Protein AF-W2SUP9-F1 (afdb_monomer_lite)

Structure (mmCIF, N/CA/C/O backbone):
data_AF-W2SUP9-F1
#
_entry.id   AF-W2SUP9-F1
#
loop_
_atom_site.group_PDB
_atom_site.id
_atom_site.type_symbol
_atom_site.label_atom_id
_atom_site.label_alt_id
_atom_site.label_comp_id
_atom_site.label_asym_id
_atom_site.label_entity_id
_atom_site.label_seq_id
_atom_site.pdbx_PDB_ins_code
_atom_site.Cartn_x
_atom_site.Cartn_y
_atom_site.Cartn_z
_atom_site.occupancy
_atom_site.B_iso_or_equiv
_atom_site.auth_seq_id
_atom_site.auth_comp_id
_atom_site.auth_asym_id
_atom_site.auth_atom_id
_atom_site.pdbx_PDB_model_num
ATOM 1 N N . GLY A 1 1 ? 46.756 11.596 -77.853 1.00 58.22 1 GLY A N 1
ATOM 2 C CA . GLY A 1 1 ? 47.027 10.465 -76.942 1.00 58.22 1 GLY A CA 1
ATOM 3 C C . GLY A 1 1 ? 46.813 10.850 -75.490 1.00 58.22 1 GLY A C 1
ATOM 4 O O . GLY A 1 1 ? 45.878 10.361 -74.878 1.00 58.22 1 GLY A O 1
ATOM 5 N N . HIS A 1 2 ? 47.628 11.762 -74.956 1.00 59.06 2 HIS A N 1
ATOM 6 C CA . HIS A 1 2 ? 47.636 12.127 -73.529 1.00 59.06 2 HIS A CA 1
ATOM 7 C C . HIS A 1 2 ? 46.330 12.709 -72.958 1.00 59.06 2 HIS A C 1
ATOM 9 O O . HIS A 1 2 ? 45.937 12.350 -71.855 1.00 59.06 2 HIS A O 1
ATOM 15 N N . THR A 1 3 ? 45.616 13.559 -73.697 1.00 61.94 3 THR A N 1
ATOM 16 C CA . THR A 1 3 ? 44.386 14.203 -73.195 1.00 61.94 3 THR A CA 1
ATOM 17 C C . THR A 1 3 ? 43.199 13.245 -73.038 1.00 61.94 3 THR A C 1
ATOM 19 O O . THR A 1 3 ? 42.375 13.451 -72.153 1.00 61.94 3 THR A O 1
ATOM 22 N N . ARG A 1 4 ? 43.120 12.167 -73.837 1.00 63.81 4 ARG A N 1
ATOM 23 C CA . ARG A 1 4 ? 42.101 11.111 -73.656 1.00 63.81 4 ARG A CA 1
ATOM 24 C C . ARG A 1 4 ? 42.359 10.280 -72.397 1.00 63.81 4 ARG A C 1
ATOM 26 O O . ARG A 1 4 ? 41.442 10.099 -71.610 1.00 63.81 4 ARG A O 1
ATOM 33 N N . SER A 1 5 ? 43.613 9.886 -72.168 1.00 68.12 5 SER A N 1
ATOM 34 C CA . SER A 1 5 ? 44.017 9.116 -70.981 1.00 68.12 5 SER A CA 1
ATOM 35 C C . SER A 1 5 ? 43.789 9.881 -69.669 1.00 68.12 5 SER A C 1
ATOM 37 O O . SER A 1 5 ? 43.345 9.296 -68.685 1.00 68.12 5 SER A O 1
ATOM 39 N N . LEU A 1 6 ? 44.013 11.201 -69.651 1.00 71.06 6 LEU A N 1
ATOM 40 C CA . LEU A 1 6 ? 43.716 12.029 -68.476 1.00 71.06 6 LEU A CA 1
ATOM 41 C C . LEU A 1 6 ? 42.209 12.125 -68.190 1.00 71.06 6 LEU A C 1
ATOM 43 O O . LEU A 1 6 ? 41.807 12.018 -67.035 1.00 71.06 6 LEU A O 1
ATOM 47 N N . ASN A 1 7 ? 41.370 12.270 -69.220 1.00 73.62 7 ASN A N 1
ATOM 48 C CA . ASN A 1 7 ? 39.913 12.301 -69.047 1.00 73.62 7 ASN A CA 1
ATOM 49 C C . ASN A 1 7 ? 39.347 10.961 -68.555 1.00 73.62 7 ASN A C 1
ATOM 51 O O . ASN A 1 7 ? 38.447 10.954 -67.717 1.00 73.62 7 ASN A O 1
ATOM 55 N N . GLU A 1 8 ? 39.880 9.839 -69.038 1.00 76.69 8 GLU A N 1
ATOM 56 C CA . GLU A 1 8 ? 39.501 8.497 -68.578 1.00 76.69 8 GLU A CA 1
ATOM 57 C C . GLU A 1 8 ? 39.887 8.279 -67.107 1.00 76.69 8 GLU A C 1
ATOM 59 O O . GLU A 1 8 ? 39.068 7.801 -66.322 1.00 76.69 8 GLU A O 1
ATOM 64 N N . ASN A 1 9 ? 41.076 8.731 -66.692 1.00 81.38 9 ASN A N 1
ATOM 65 C CA . ASN A 1 9 ? 41.508 8.665 -65.293 1.00 81.38 9 ASN A CA 1
ATOM 66 C C . ASN A 1 9 ? 40.640 9.531 -64.370 1.00 81.38 9 ASN A C 1
ATOM 68 O O . ASN A 1 9 ? 40.228 9.075 -63.304 1.00 81.38 9 ASN A O 1
ATOM 72 N N . VAL A 1 10 ? 40.308 10.760 -64.780 1.00 83.38 10 VAL A N 1
ATOM 73 C CA . VAL A 1 10 ? 39.421 11.643 -64.003 1.00 83.38 10 VAL A CA 1
ATOM 74 C C . VAL A 1 10 ? 38.019 11.042 -63.881 1.00 83.38 10 VAL A C 1
ATOM 76 O O . VAL A 1 10 ? 37.422 11.086 -62.805 1.00 83.38 10 VAL A O 1
ATOM 79 N N . HIS A 1 11 ? 37.495 10.441 -64.953 1.00 84.69 11 HIS A N 1
ATOM 80 C CA . HIS A 1 11 ? 36.208 9.752 -64.906 1.00 84.69 11 HIS A CA 1
ATOM 81 C C . HIS A 1 11 ? 36.253 8.525 -63.983 1.00 84.69 11 HIS A C 1
ATOM 83 O O . HIS A 1 11 ? 35.314 8.309 -63.217 1.00 84.69 11 HIS A O 1
ATOM 89 N N . SER A 1 12 ? 37.334 7.742 -64.013 1.00 88.38 12 SER A N 1
ATOM 90 C CA . SER A 1 12 ? 37.510 6.582 -63.130 1.00 88.38 12 SER A CA 1
ATOM 91 C C . SER A 1 12 ? 37.528 6.990 -61.656 1.00 88.38 12 SER A C 1
ATOM 93 O O . SER A 1 12 ? 36.777 6.430 -60.862 1.00 88.38 12 SER A O 1
ATOM 95 N N . ILE A 1 13 ? 38.307 8.019 -61.302 1.00 89.00 13 ILE A N 1
ATOM 96 C CA . ILE A 1 13 ? 38.394 8.539 -59.927 1.00 89.00 13 ILE A CA 1
ATOM 97 C C . ILE A 1 13 ? 37.034 9.069 -59.456 1.00 89.00 13 ILE A C 1
ATOM 99 O O . ILE A 1 13 ? 36.624 8.835 -58.322 1.00 89.00 13 ILE A O 1
ATOM 103 N N . LYS A 1 14 ? 36.297 9.764 -60.330 1.00 90.12 14 LYS A N 1
ATOM 104 C CA . LYS A 1 14 ? 34.965 10.282 -59.999 1.00 90.12 14 LYS A CA 1
ATOM 105 C C . LYS A 1 14 ? 33.963 9.160 -59.710 1.00 90.12 14 LYS A C 1
ATOM 107 O O . LYS A 1 14 ? 33.170 9.287 -58.779 1.00 90.12 14 LYS A O 1
ATOM 112 N N . GLU A 1 15 ? 33.990 8.079 -60.486 1.00 91.75 15 GLU A N 1
ATOM 113 C CA . GLU A 1 15 ? 33.109 6.925 -60.269 1.00 91.75 15 GLU A CA 1
ATOM 114 C C . GLU A 1 15 ? 33.521 6.085 -59.055 1.00 91.75 15 GLU A C 1
ATOM 116 O O . GLU A 1 15 ? 32.662 5.544 -58.361 1.00 91.75 15 GLU A O 1
ATOM 121 N N . GLU A 1 16 ? 34.815 6.000 -58.752 1.00 91.19 16 GLU A N 1
ATOM 122 C CA . GLU A 1 16 ? 35.319 5.391 -57.519 1.00 91.19 16 GLU A CA 1
ATOM 123 C C . GLU A 1 16 ? 34.843 6.164 -56.286 1.00 91.19 16 GLU A C 1
ATOM 125 O O . GLU A 1 16 ? 34.114 5.601 -55.474 1.00 91.19 16 GLU A O 1
ATOM 130 N N . LEU A 1 17 ? 35.074 7.480 -56.236 1.00 91.62 17 LEU A N 1
ATOM 131 C CA . LEU A 1 17 ? 34.561 8.338 -55.162 1.00 91.62 17 LEU A CA 1
ATOM 132 C C . LEU A 1 17 ? 33.039 8.235 -55.023 1.00 91.62 17 LEU A C 1
ATOM 134 O O . LEU A 1 17 ? 32.512 8.157 -53.916 1.00 91.62 17 LEU A O 1
ATOM 138 N N . ARG A 1 18 ? 32.303 8.208 -56.141 1.00 92.38 18 ARG A N 1
ATOM 139 C CA . ARG A 1 18 ? 30.844 8.054 -56.120 1.00 92.38 18 ARG A CA 1
ATOM 140 C C . ARG A 1 18 ? 30.417 6.726 -55.488 1.00 92.38 18 ARG A C 1
ATOM 142 O O . ARG A 1 18 ? 29.426 6.706 -54.753 1.00 92.38 18 ARG A O 1
ATOM 149 N N . ARG A 1 19 ? 31.120 5.629 -55.782 1.00 92.81 19 ARG A N 1
ATOM 150 C CA . ARG A 1 19 ? 30.856 4.314 -55.177 1.00 92.81 19 ARG A CA 1
ATOM 151 C C . ARG A 1 19 ? 31.184 4.319 -53.690 1.00 92.81 19 ARG A C 1
ATOM 153 O O . ARG A 1 19 ? 30.331 3.897 -52.914 1.00 92.81 19 ARG A O 1
ATOM 160 N N . ASP A 1 20 ? 32.326 4.878 -53.309 1.00 93.12 20 ASP A N 1
ATOM 161 C CA . ASP A 1 20 ? 32.765 4.954 -51.914 1.00 93.12 20 ASP A CA 1
ATOM 162 C C . ASP A 1 20 ? 31.788 5.768 -51.064 1.00 93.12 20 ASP A C 1
ATOM 164 O O . ASP A 1 20 ? 31.352 5.311 -50.008 1.00 93.12 20 ASP A O 1
ATOM 168 N N . PHE A 1 21 ? 31.341 6.929 -51.555 1.00 93.81 21 PHE A N 1
ATOM 169 C CA . PHE A 1 21 ? 30.315 7.717 -50.870 1.00 93.81 21 PHE A CA 1
ATOM 170 C C . PHE A 1 21 ? 28.998 6.951 -50.744 1.00 93.81 21 PHE A C 1
ATOM 172 O O . PHE A 1 21 ? 28.400 6.928 -49.670 1.00 93.81 21 PHE A O 1
ATOM 179 N N . LYS A 1 22 ? 28.540 6.291 -51.816 1.00 93.56 22 LYS A N 1
ATOM 180 C CA . LYS A 1 22 ? 27.294 5.513 -51.784 1.00 93.56 22 LYS A CA 1
ATOM 181 C C . LYS A 1 22 ? 27.373 4.358 -50.782 1.00 93.56 22 LYS A C 1
ATOM 183 O O . LYS A 1 22 ? 26.398 4.101 -50.079 1.00 93.56 22 LYS A O 1
ATOM 188 N N . GLN A 1 23 ? 28.518 3.686 -50.705 1.00 94.12 23 GLN A N 1
ATOM 189 C CA . GLN A 1 23 ? 28.762 2.624 -49.736 1.00 94.12 23 GLN A CA 1
ATOM 190 C C . GLN A 1 23 ? 28.825 3.173 -48.305 1.00 94.12 23 GLN A C 1
ATOM 192 O O . GLN A 1 23 ? 28.184 2.610 -47.420 1.00 94.12 23 GLN A O 1
ATOM 197 N N . GLY A 1 24 ? 29.517 4.295 -48.089 1.00 93.69 24 GLY A N 1
ATOM 198 C CA . GLY A 1 24 ? 29.603 4.956 -46.786 1.00 93.69 24 GLY A CA 1
ATOM 199 C C . GLY A 1 24 ? 28.235 5.374 -46.242 1.00 93.69 24 GLY A C 1
ATOM 200 O O . GLY A 1 24 ? 27.924 5.083 -45.089 1.00 93.69 24 GLY A O 1
ATOM 201 N N . PHE A 1 25 ? 27.377 5.978 -47.073 1.00 94.25 25 PHE A N 1
ATOM 202 C CA . PHE A 1 25 ? 26.009 6.323 -46.666 1.00 94.25 25 PHE A CA 1
ATOM 203 C C . PHE A 1 25 ? 25.162 5.085 -46.353 1.00 94.25 25 PHE A C 1
ATOM 205 O O . PHE A 1 25 ? 24.499 5.059 -45.322 1.00 94.25 25 PHE A O 1
ATOM 212 N N . ALA A 1 26 ? 25.239 4.031 -47.173 1.00 93.94 26 ALA A N 1
ATOM 213 C CA . ALA A 1 26 ? 24.513 2.789 -46.906 1.00 93.94 26 ALA A CA 1
ATOM 214 C C . ALA A 1 26 ? 24.947 2.125 -45.585 1.00 93.94 26 ALA A C 1
ATOM 216 O O . ALA A 1 26 ? 24.122 1.556 -44.868 1.00 93.94 26 ALA A O 1
ATOM 217 N N . GLU A 1 27 ? 26.234 2.201 -45.235 1.00 94.38 27 GLU A N 1
ATOM 218 C CA . GLU A 1 27 ? 26.731 1.694 -43.956 1.00 94.38 27 GLU A CA 1
ATOM 219 C C . GLU A 1 27 ? 26.250 2.546 -42.772 1.00 94.38 27 GLU A C 1
ATOM 221 O O . GLU A 1 27 ? 25.856 1.992 -41.742 1.00 94.38 27 GLU A O 1
ATOM 226 N N . ILE A 1 28 ? 26.226 3.876 -42.920 1.00 93.06 28 ILE A N 1
ATOM 227 C CA . ILE A 1 28 ? 25.675 4.795 -41.912 1.00 93.06 28 ILE A CA 1
ATOM 228 C C . ILE A 1 28 ? 24.183 4.512 -41.690 1.00 93.06 28 ILE A C 1
ATOM 230 O O . ILE A 1 28 ? 23.774 4.324 -40.545 1.00 93.06 28 ILE A O 1
ATOM 234 N N . ASP A 1 29 ? 23.391 4.394 -42.756 1.00 93.44 29 ASP A N 1
ATOM 235 C CA . ASP A 1 29 ? 21.955 4.097 -42.671 1.00 93.44 29 ASP A CA 1
ATOM 236 C C . ASP A 1 29 ? 21.696 2.753 -41.980 1.00 93.44 29 ASP A C 1
ATOM 238 O O . ASP A 1 29 ? 20.814 2.641 -41.121 1.00 93.44 29 ASP A O 1
ATOM 242 N N . LYS A 1 30 ? 22.510 1.733 -42.281 1.00 95.38 30 LYS A N 1
ATOM 243 C CA . LYS A 1 30 ? 22.440 0.432 -41.604 1.00 95.38 30 LYS A CA 1
ATOM 244 C C . LYS A 1 30 ? 22.745 0.553 -40.109 1.00 95.38 30 LYS A C 1
ATOM 246 O O . LYS A 1 30 ? 22.049 -0.051 -39.295 1.00 95.38 30 LYS A O 1
ATOM 251 N N . ARG A 1 31 ? 23.760 1.338 -39.726 1.00 93.25 31 ARG A N 1
ATOM 252 C CA . ARG A 1 31 ? 24.091 1.577 -38.309 1.00 93.25 31 ARG A CA 1
ATOM 253 C C . ARG A 1 31 ? 22.958 2.298 -37.582 1.00 93.25 31 ARG A C 1
ATOM 255 O O . ARG A 1 31 ? 22.601 1.873 -36.487 1.00 93.25 31 ARG A O 1
ATOM 262 N N . ILE A 1 32 ? 22.372 3.330 -38.192 1.00 93.12 32 ILE A N 1
ATOM 263 C CA . ILE A 1 32 ? 21.235 4.071 -37.624 1.00 93.12 32 ILE A CA 1
ATOM 264 C C . ILE A 1 32 ? 20.027 3.145 -37.447 1.00 93.12 32 ILE A C 1
ATOM 266 O O . ILE A 1 32 ? 19.407 3.135 -36.385 1.00 93.12 32 ILE A O 1
ATOM 270 N N . THR A 1 33 ? 19.722 2.324 -38.454 1.00 92.94 33 THR A N 1
ATOM 271 C CA . THR A 1 33 ? 18.604 1.370 -38.399 1.00 92.94 33 THR A CA 1
ATOM 272 C C . THR A 1 33 ? 18.789 0.373 -37.256 1.00 92.94 33 THR A C 1
ATOM 274 O O . THR A 1 33 ? 17.914 0.259 -36.400 1.00 92.94 33 THR A O 1
ATOM 277 N N . ASN A 1 34 ? 19.969 -0.248 -37.150 1.00 94.56 34 ASN A N 1
ATOM 278 C CA . ASN A 1 34 ? 20.283 -1.171 -36.056 1.00 94.56 34 ASN A CA 1
ATOM 279 C C . ASN A 1 34 ? 20.201 -0.497 -34.673 1.00 94.56 34 ASN A C 1
ATOM 281 O O . ASN A 1 34 ? 19.749 -1.109 -33.707 1.00 94.56 34 ASN A O 1
ATOM 285 N N . GLN A 1 35 ? 20.644 0.760 -34.550 1.00 93.12 35 GLN A N 1
ATOM 286 C CA . GLN A 1 35 ? 20.537 1.509 -33.294 1.00 93.12 35 GLN A CA 1
ATOM 287 C C . GLN A 1 35 ? 19.080 1.786 -32.913 1.00 93.12 35 GLN A C 1
ATOM 289 O O . GLN A 1 35 ? 18.727 1.667 -31.736 1.00 93.12 35 GLN A O 1
ATOM 294 N N . ASN A 1 36 ? 18.233 2.122 -33.886 1.00 93.81 36 ASN A N 1
ATOM 295 C CA . ASN A 1 36 ? 16.808 2.339 -33.659 1.00 93.81 36 ASN A CA 1
ATOM 296 C C . ASN A 1 36 ? 16.103 1.048 -33.230 1.00 93.81 36 ASN A C 1
ATOM 298 O O . ASN A 1 36 ? 15.349 1.073 -32.259 1.00 93.81 36 ASN A O 1
ATOM 302 N N . GLU A 1 37 ? 16.393 -0.076 -33.886 1.00 94.75 37 GLU A N 1
ATOM 303 C CA . GLU A 1 37 ? 15.858 -1.392 -33.513 1.00 94.75 37 GLU A CA 1
ATOM 304 C C . GLU A 1 37 ? 16.283 -1.799 -32.098 1.00 94.75 37 GLU A C 1
ATOM 306 O O . GLU A 1 37 ? 15.444 -2.188 -31.288 1.00 94.75 37 GLU A O 1
ATOM 311 N N . ASN A 1 38 ? 17.564 -1.630 -31.753 1.00 95.25 38 ASN A N 1
ATOM 312 C CA . ASN A 1 38 ? 18.051 -1.912 -30.402 1.00 95.25 38 ASN A CA 1
ATOM 313 C C . ASN A 1 38 ? 17.373 -1.015 -29.352 1.00 95.25 38 ASN A C 1
ATOM 315 O O . ASN A 1 38 ? 16.911 -1.486 -28.316 1.00 95.25 38 ASN A O 1
ATOM 319 N N . THR A 1 39 ? 17.248 0.283 -29.643 1.00 93.75 39 THR A N 1
ATOM 320 C CA . THR A 1 39 ? 16.560 1.232 -28.754 1.00 93.75 39 THR A CA 1
ATOM 321 C C . THR A 1 39 ? 15.097 0.841 -28.551 1.00 93.75 39 THR A C 1
ATOM 323 O O . THR A 1 39 ? 14.580 0.941 -27.439 1.00 93.75 39 THR A O 1
ATOM 326 N N . GLN A 1 40 ? 14.426 0.382 -29.608 1.00 93.62 40 GLN A N 1
ATOM 327 C CA . GLN A 1 40 ? 13.048 -0.087 -29.535 1.00 93.62 40 GLN A CA 1
ATOM 328 C C . GLN A 1 40 ? 12.934 -1.370 -28.699 1.00 93.62 40 GLN A C 1
ATOM 330 O O . GLN A 1 40 ? 12.083 -1.437 -27.814 1.00 93.62 40 GLN A O 1
ATOM 335 N N . SER A 1 41 ? 13.839 -2.331 -28.896 1.00 95.75 41 SER A N 1
ATOM 336 C CA . SER A 1 41 ? 13.896 -3.565 -28.103 1.00 95.75 41 SER A CA 1
ATOM 337 C C . SER A 1 41 ? 14.079 -3.279 -26.609 1.00 95.75 41 SER A C 1
ATOM 339 O O . SER A 1 41 ? 13.341 -3.818 -25.785 1.00 95.75 41 SER A O 1
ATOM 341 N N . ILE A 1 42 ? 15.007 -2.384 -26.250 1.00 93.88 42 ILE A N 1
ATOM 342 C CA . ILE A 1 42 ? 15.252 -1.996 -24.850 1.00 93.88 42 ILE A CA 1
ATOM 343 C C . ILE A 1 42 ? 14.010 -1.330 -24.245 1.00 93.88 42 ILE A C 1
ATOM 345 O O . ILE A 1 42 ? 13.644 -1.620 -23.108 1.00 93.88 42 ILE A O 1
ATOM 349 N N . LYS A 1 43 ? 13.328 -0.453 -24.994 1.00 94.62 43 LYS A N 1
ATOM 350 C CA . LYS A 1 43 ? 12.079 0.175 -24.528 1.00 94.62 43 LYS A CA 1
ATOM 351 C C . LYS A 1 43 ? 10.992 -0.860 -24.254 1.00 94.62 43 LYS A C 1
ATOM 353 O O . LYS A 1 43 ? 10.293 -0.754 -23.250 1.00 94.62 43 LYS A O 1
ATOM 358 N N . GLU A 1 44 ? 10.841 -1.846 -25.132 1.00 95.88 44 GLU A N 1
ATOM 359 C CA . GLU A 1 44 ? 9.843 -2.905 -24.976 1.00 95.88 44 GLU A CA 1
ATOM 360 C C . GLU A 1 44 ? 10.142 -3.809 -23.780 1.00 95.88 44 GLU A C 1
ATOM 362 O O . GLU A 1 44 ? 9.226 -4.140 -23.026 1.00 95.88 44 GLU A O 1
ATOM 367 N N . GLU A 1 45 ? 11.409 -4.165 -23.568 1.00 96.50 45 GLU A N 1
ATOM 368 C CA . GLU A 1 45 ? 11.858 -4.914 -22.394 1.00 96.50 45 GLU A CA 1
ATOM 369 C C . GLU A 1 45 ? 11.578 -4.147 -21.101 1.00 96.50 45 GLU A C 1
ATOM 371 O O . GLU A 1 45 ? 10.860 -4.650 -20.240 1.00 96.50 45 GLU A O 1
ATOM 376 N N . LEU A 1 46 ? 11.987 -2.879 -21.031 1.00 94.69 46 LEU A N 1
ATOM 377 C CA . LEU A 1 46 ? 11.724 -2.012 -19.884 1.00 94.69 46 LEU A CA 1
ATOM 378 C C . LEU A 1 46 ? 10.216 -1.890 -19.595 1.00 94.69 46 LEU A C 1
ATOM 380 O O . LEU A 1 46 ? 9.778 -1.945 -18.446 1.00 94.69 46 LEU A O 1
ATOM 384 N N . CYS A 1 47 ? 9.389 -1.751 -20.637 1.00 94.88 47 CYS A N 1
ATOM 385 C CA . CYS A 1 47 ? 7.935 -1.722 -20.491 1.00 94.88 47 CYS A CA 1
ATOM 386 C C . CYS A 1 47 ? 7.363 -3.043 -19.959 1.00 94.88 47 CYS A C 1
ATOM 388 O O . CYS A 1 47 ? 6.388 -3.010 -19.202 1.00 94.88 47 CYS A O 1
ATOM 390 N N . ARG A 1 48 ? 7.919 -4.196 -20.352 1.00 96.25 48 ARG A N 1
ATOM 391 C CA . ARG A 1 48 ? 7.516 -5.500 -19.803 1.00 96.25 48 ARG A CA 1
ATOM 392 C C . ARG A 1 48 ? 7.897 -5.610 -18.332 1.00 96.25 48 ARG A C 1
ATOM 394 O O . ARG A 1 48 ? 7.029 -5.947 -17.528 1.00 96.25 48 ARG A O 1
ATOM 401 N N . ASP A 1 49 ? 9.122 -5.236 -17.985 1.00 94.25 49 ASP A N 1
ATOM 402 C CA . ASP A 1 49 ? 9.630 -5.300 -16.615 1.00 94.25 49 ASP A CA 1
ATOM 403 C C . ASP A 1 49 ? 8.813 -4.414 -15.676 1.00 94.25 49 ASP A C 1
ATOM 405 O O . ASP A 1 49 ? 8.363 -4.865 -14.622 1.00 94.25 49 ASP A O 1
ATOM 409 N N . PHE A 1 50 ? 8.515 -3.176 -16.087 1.00 94.56 50 PHE A N 1
ATOM 410 C CA . PHE A 1 50 ? 7.658 -2.291 -15.301 1.00 94.56 50 PHE A CA 1
ATOM 411 C C . PHE A 1 50 ? 6.252 -2.861 -15.119 1.00 94.56 50 PHE A C 1
ATOM 413 O O . PHE A 1 50 ? 5.726 -2.837 -14.007 1.00 94.56 50 PHE A O 1
ATOM 420 N N . LYS A 1 51 ? 5.636 -3.406 -16.176 1.00 95.50 51 LYS A N 1
ATOM 421 C CA . LYS A 1 51 ? 4.312 -4.040 -16.062 1.00 95.50 51 LYS A CA 1
ATOM 422 C C . LYS A 1 51 ? 4.336 -5.197 -15.067 1.00 95.50 51 LYS A C 1
ATOM 424 O O . LYS A 1 51 ? 3.442 -5.285 -14.228 1.00 95.50 51 LYS A O 1
ATOM 429 N N . GLN A 1 52 ? 5.352 -6.052 -15.133 1.00 95.06 52 GLN A N 1
ATOM 430 C CA . GLN A 1 52 ? 5.501 -7.171 -14.208 1.00 95.06 52 GLN A CA 1
ATOM 431 C C . GLN A 1 52 ? 5.703 -6.689 -12.768 1.00 95.06 52 GLN A C 1
ATOM 433 O O . GLN A 1 52 ? 5.039 -7.189 -11.860 1.00 95.06 52 GLN A O 1
ATOM 438 N N . TYR A 1 53 ? 6.544 -5.673 -12.568 1.00 96.12 53 TYR A N 1
ATOM 439 C CA . TYR A 1 53 ? 6.762 -5.062 -11.261 1.00 96.12 53 TYR A CA 1
ATOM 440 C C . TYR A 1 53 ? 5.463 -4.511 -10.661 1.00 96.12 53 TYR A C 1
ATOM 442 O O . TYR A 1 53 ? 5.163 -4.775 -9.498 1.00 96.12 53 TYR A O 1
ATOM 450 N N . PHE A 1 54 ? 4.645 -3.804 -11.449 1.00 94.81 54 PHE A N 1
ATOM 451 C CA . PHE A 1 54 ? 3.351 -3.297 -10.981 1.00 94.81 54 PHE A CA 1
ATOM 452 C C . PHE A 1 54 ? 2.374 -4.417 -10.618 1.00 94.81 54 PHE A C 1
ATOM 454 O O . PHE A 1 54 ? 1.668 -4.308 -9.616 1.00 94.81 54 PHE A O 1
ATOM 461 N N . VAL A 1 55 ? 2.341 -5.505 -11.392 1.00 96.38 55 VAL A N 1
ATOM 462 C CA . VAL A 1 55 ? 1.510 -6.676 -11.071 1.00 96.38 55 VAL A CA 1
ATOM 463 C C . VAL A 1 55 ? 1.945 -7.301 -9.746 1.00 96.38 55 VAL A C 1
ATOM 465 O O . VAL A 1 55 ? 1.102 -7.594 -8.897 1.00 96.38 55 VAL A O 1
ATOM 468 N N . GLU A 1 56 ? 3.249 -7.475 -9.535 1.00 96.44 56 GLU A N 1
ATOM 469 C CA . GLU A 1 56 ? 3.766 -8.043 -8.291 1.00 96.44 56 GLU A CA 1
ATOM 470 C C . GLU A 1 56 ? 3.528 -7.116 -7.091 1.00 96.44 56 GLU A C 1
ATOM 472 O O . GLU A 1 56 ? 3.120 -7.580 -6.023 1.00 96.44 56 GLU A O 1
ATOM 477 N N . LEU A 1 57 ? 3.720 -5.807 -7.267 1.00 94.44 57 LEU A N 1
ATOM 478 C CA . LEU A 1 57 ? 3.452 -4.809 -6.237 1.00 94.44 57 LEU A CA 1
ATOM 479 C C . LEU A 1 57 ? 1.972 -4.808 -5.840 1.00 94.44 57 LEU A C 1
ATOM 481 O O . LEU A 1 57 ? 1.665 -4.878 -4.651 1.00 94.44 57 LEU A O 1
ATOM 485 N N . ASN A 1 58 ? 1.062 -4.810 -6.816 1.00 95.62 58 ASN A N 1
ATOM 486 C CA . ASN A 1 58 ? -0.374 -4.887 -6.556 1.00 95.62 58 ASN A CA 1
ATOM 487 C C . ASN A 1 58 ? -0.733 -6.169 -5.806 1.00 95.62 58 ASN A C 1
ATOM 489 O O . ASN A 1 58 ? -1.455 -6.108 -4.817 1.00 95.62 58 ASN A O 1
ATOM 493 N N . LYS A 1 59 ? -0.162 -7.315 -6.196 1.00 97.38 59 LYS A N 1
ATOM 494 C CA . LYS A 1 59 ? -0.362 -8.579 -5.477 1.00 97.38 59 LYS A CA 1
ATOM 495 C C . LYS A 1 59 ? 0.092 -8.489 -4.016 1.00 97.38 59 LYS A C 1
ATOM 497 O O . LYS A 1 59 ? -0.612 -8.960 -3.127 1.00 97.38 59 LYS A O 1
ATOM 502 N N . ARG A 1 60 ? 1.250 -7.874 -3.748 1.00 96.94 60 ARG A N 1
ATOM 503 C CA . ARG A 1 60 ? 1.741 -7.668 -2.373 1.00 96.94 60 ARG A CA 1
ATOM 504 C C . ARG A 1 60 ? 0.803 -6.767 -1.571 1.00 96.94 60 ARG A C 1
ATOM 506 O O . ARG A 1 60 ? 0.491 -7.108 -0.435 1.00 96.94 60 ARG A O 1
ATOM 513 N N . ILE A 1 61 ? 0.334 -5.669 -2.164 1.00 96.50 61 ILE A N 1
ATOM 514 C CA . ILE A 1 61 ? -0.606 -4.737 -1.525 1.00 96.50 61 ILE A CA 1
ATOM 515 C C . ILE A 1 61 ? -1.933 -5.436 -1.210 1.00 96.50 61 ILE A C 1
ATOM 517 O O . ILE A 1 61 ? -2.421 -5.324 -0.087 1.00 96.50 61 ILE A O 1
ATOM 521 N N . THR A 1 62 ? -2.496 -6.196 -2.153 1.00 96.62 62 THR A N 1
ATOM 522 C CA . THR A 1 62 ? -3.738 -6.954 -1.941 1.00 96.62 62 THR A CA 1
ATOM 523 C C . THR A 1 62 ? -3.581 -7.957 -0.803 1.00 96.62 62 THR A C 1
ATOM 525 O O . THR A 1 62 ? -4.361 -7.918 0.144 1.00 96.62 62 THR A O 1
ATOM 528 N N . ASN A 1 63 ? -2.519 -8.767 -0.817 1.00 97.44 63 ASN A N 1
ATOM 529 C CA . ASN A 1 63 ? -2.255 -9.731 0.254 1.00 97.44 63 ASN A CA 1
ATOM 530 C C . ASN A 1 63 ? -2.089 -9.052 1.625 1.00 97.44 63 ASN A C 1
ATOM 532 O O . ASN A 1 63 ? -2.549 -9.567 2.643 1.00 97.44 63 ASN A O 1
ATOM 536 N N . GLN A 1 64 ? -1.420 -7.895 1.674 1.00 96.75 64 GLN A N 1
ATOM 537 C CA . GLN A 1 64 ? -1.290 -7.119 2.909 1.00 96.75 64 GLN A CA 1
ATOM 538 C C . GLN A 1 64 ? -2.642 -6.581 3.382 1.00 96.75 64 GLN A C 1
ATOM 540 O O . GLN A 1 64 ? -2.938 -6.657 4.571 1.00 96.75 64 GLN A O 1
ATOM 545 N N . SER A 1 65 ? -3.473 -6.075 2.470 1.00 96.12 65 SER A N 1
ATOM 546 C CA . SER A 1 65 ? -4.814 -5.588 2.794 1.00 96.12 65 SER A CA 1
ATOM 547 C C . SER A 1 65 ? -5.706 -6.701 3.346 1.00 96.12 65 SER A C 1
ATOM 549 O O . SER A 1 65 ? -6.367 -6.500 4.363 1.00 96.12 65 SER A O 1
ATOM 551 N N . GLU A 1 66 ? -5.675 -7.886 2.737 1.00 97.25 66 GLU A N 1
ATOM 552 C CA . GLU A 1 66 ? -6.402 -9.067 3.215 1.00 97.25 66 GLU A CA 1
ATOM 553 C C . GLU A 1 66 ? -5.942 -9.489 4.614 1.00 97.25 66 GLU A C 1
ATOM 555 O O . GLU A 1 66 ? -6.772 -9.723 5.492 1.00 97.25 66 GLU A O 1
ATOM 560 N N . ASN A 1 67 ? -4.629 -9.508 4.862 1.00 97.56 67 ASN A N 1
ATOM 561 C CA . ASN A 1 67 ? -4.082 -9.820 6.181 1.00 97.56 67 ASN A CA 1
ATOM 562 C C . ASN A 1 67 ? -4.533 -8.794 7.240 1.00 97.56 67 ASN A C 1
ATOM 564 O O . ASN A 1 67 ? -5.036 -9.173 8.296 1.00 97.56 67 ASN A O 1
ATOM 568 N N . ILE A 1 68 ? -4.440 -7.494 6.938 1.00 97.19 68 ILE A N 1
ATOM 569 C CA . ILE A 1 68 ? -4.903 -6.432 7.844 1.00 97.19 68 ILE A CA 1
ATOM 570 C C . ILE A 1 68 ? -6.399 -6.581 8.145 1.00 97.19 68 ILE A C 1
ATOM 572 O O . ILE A 1 68 ? -6.803 -6.468 9.303 1.00 97.19 68 ILE A O 1
ATOM 576 N N . ASN A 1 69 ? -7.221 -6.870 7.134 1.00 97.38 69 ASN A N 1
ATOM 577 C CA . ASN A 1 69 ? -8.654 -7.091 7.324 1.00 97.38 69 ASN A CA 1
ATOM 578 C C . ASN A 1 69 ? -8.926 -8.318 8.204 1.00 97.38 69 ASN A C 1
ATOM 580 O O . ASN A 1 69 ? -9.729 -8.225 9.130 1.00 97.38 69 ASN A O 1
ATOM 584 N N . SER A 1 70 ? -8.206 -9.421 7.986 1.00 98.00 70 SER A N 1
ATOM 585 C CA . SER A 1 70 ? -8.308 -10.616 8.828 1.00 98.00 70 SER A CA 1
ATOM 586 C C . SER A 1 70 ? -7.921 -10.332 10.283 1.00 98.00 70 SER A C 1
ATOM 588 O O . SER A 1 70 ? -8.636 -10.746 11.197 1.00 98.00 70 SER A O 1
ATOM 590 N N . MET A 1 71 ? -6.833 -9.591 10.521 1.00 97.06 71 MET A N 1
ATOM 591 C CA . MET A 1 71 ? -6.434 -9.189 11.874 1.00 97.06 71 MET A CA 1
ATOM 592 C C . MET A 1 71 ? -7.487 -8.292 12.528 1.00 97.06 71 MET A C 1
ATOM 594 O O . MET A 1 71 ? -7.822 -8.494 13.693 1.00 97.06 71 MET A O 1
ATOM 598 N N . ARG A 1 72 ? -8.044 -7.330 11.782 1.00 97.56 72 ARG A N 1
ATOM 599 C CA . ARG A 1 72 ? -9.114 -6.444 12.259 1.00 97.56 72 ARG A CA 1
ATOM 600 C C . ARG A 1 72 ? -10.355 -7.236 12.673 1.00 97.56 72 ARG A C 1
ATOM 602 O O . ARG A 1 72 ? -10.907 -6.989 13.740 1.00 97.56 72 ARG A O 1
ATOM 609 N N . GLU A 1 73 ? -10.789 -8.186 11.850 1.00 97.50 73 GLU A N 1
ATOM 610 C CA . GLU A 1 73 ? -11.927 -9.057 12.164 1.00 97.50 73 GLU A CA 1
ATOM 611 C C . GLU A 1 73 ? -11.661 -9.925 13.392 1.00 97.50 73 GLU A C 1
ATOM 613 O O . GLU A 1 73 ? -12.544 -10.085 14.235 1.00 97.50 73 GLU A O 1
ATOM 618 N N . ASN A 1 74 ? -10.442 -10.455 13.521 1.00 97.94 74 ASN A N 1
ATOM 619 C CA . ASN A 1 74 ? -10.065 -11.224 14.696 1.00 97.94 74 ASN A CA 1
ATOM 620 C C . ASN A 1 74 ? -10.113 -10.365 15.964 1.00 97.94 74 ASN A C 1
ATOM 622 O O . ASN A 1 74 ? -10.755 -10.745 16.934 1.00 97.94 74 ASN A O 1
ATOM 626 N N . LEU A 1 75 ? -9.530 -9.163 15.930 1.00 97.44 75 LEU A N 1
ATOM 627 C CA . LEU A 1 75 ? -9.588 -8.234 17.058 1.00 97.44 75 LEU A CA 1
ATOM 628 C C . LEU A 1 75 ? -11.031 -7.884 17.431 1.00 97.44 75 LEU A C 1
ATOM 630 O O . LEU A 1 75 ? -11.380 -7.958 18.603 1.00 97.44 75 LEU A O 1
ATOM 634 N N . HIS A 1 76 ? -11.895 -7.559 16.465 1.00 97.00 76 HIS A N 1
ATOM 635 C CA . HIS A 1 76 ? -13.305 -7.282 16.759 1.00 97.00 76 HIS A CA 1
ATOM 636 C C . HIS A 1 76 ? -14.017 -8.463 17.423 1.00 97.00 76 HIS A C 1
ATOM 638 O O . HIS A 1 76 ? -14.819 -8.253 18.335 1.00 97.00 76 HIS A O 1
ATOM 644 N N . ARG A 1 77 ? -13.715 -9.691 16.995 1.00 97.50 77 ARG A N 1
ATOM 645 C CA . ARG A 1 77 ? -14.261 -10.914 17.590 1.00 97.50 77 ARG A CA 1
ATOM 646 C C . ARG A 1 77 ? -13.799 -11.082 19.036 1.00 97.50 77 ARG A C 1
ATOM 648 O O . ARG A 1 77 ? -14.642 -11.225 19.917 1.00 97.50 77 ARG A O 1
ATOM 655 N N . GLU A 1 78 ? -12.492 -11.003 19.274 1.00 97.06 78 GLU A N 1
ATOM 656 C CA . GLU A 1 78 ? -11.885 -11.170 20.600 1.00 97.06 78 GLU A CA 1
ATOM 657 C C . GLU A 1 78 ? -12.350 -10.079 21.575 1.00 97.06 78 GLU A C 1
ATOM 659 O O . GLU A 1 78 ? -12.796 -10.374 22.682 1.00 97.06 78 GLU A O 1
ATOM 664 N N . PHE A 1 79 ? -12.353 -8.810 21.152 1.00 96.62 79 PHE A N 1
ATOM 665 C CA . PHE A 1 79 ? -12.887 -7.715 21.967 1.00 96.62 79 PHE A CA 1
ATOM 666 C C . PHE A 1 79 ? -14.388 -7.870 22.229 1.00 96.62 79 PHE A C 1
ATOM 668 O O . PHE A 1 79 ? -14.855 -7.581 23.331 1.00 96.62 79 PHE A O 1
ATOM 675 N N . GLY A 1 80 ? -15.152 -8.336 21.237 1.00 97.12 80 GLY A N 1
ATOM 676 C CA . GLY A 1 80 ? -16.573 -8.628 21.395 1.00 97.12 80 GLY A CA 1
ATOM 677 C C . GLY A 1 80 ? -16.828 -9.720 22.434 1.00 97.12 80 GLY A C 1
ATOM 678 O O . GLY A 1 80 ? -17.742 -9.585 23.247 1.00 97.12 80 GLY A O 1
ATOM 679 N N . GLN A 1 81 ? -16.003 -10.766 22.438 1.00 97.19 81 GLN A N 1
ATOM 680 C CA . GLN A 1 81 ? -16.074 -11.863 23.397 1.00 97.19 81 GLN A CA 1
ATOM 681 C C . GLN A 1 81 ? -15.671 -11.409 24.807 1.00 97.19 81 GLN A C 1
ATOM 683 O O . GLN A 1 81 ? -16.457 -11.559 25.740 1.00 97.19 81 GLN A O 1
ATOM 688 N N . CYS A 1 82 ? -14.531 -10.730 24.944 1.00 97.44 82 CYS A N 1
ATOM 689 C CA . CYS A 1 82 ? -14.074 -10.149 26.209 1.00 97.44 82 CYS A CA 1
ATOM 690 C C . CYS A 1 82 ? -15.123 -9.200 26.818 1.00 97.44 82 CYS A C 1
ATOM 692 O O . CYS A 1 82 ? -15.435 -9.269 28.006 1.00 97.44 82 CYS A O 1
ATOM 694 N N . ARG A 1 83 ? -15.770 -8.358 25.997 1.00 97.75 83 ARG A N 1
ATOM 695 C CA . ARG A 1 83 ? -16.857 -7.480 26.459 1.00 97.75 83 ARG A CA 1
ATOM 696 C C . ARG A 1 83 ? -18.056 -8.265 27.001 1.00 97.75 83 ARG A C 1
ATOM 698 O O . ARG A 1 83 ? -18.689 -7.800 27.948 1.00 97.75 83 ARG A O 1
ATOM 705 N N . LYS A 1 84 ? -18.406 -9.407 26.399 1.00 97.44 84 LYS A N 1
ATOM 706 C CA . LYS A 1 84 ? -19.491 -10.272 26.897 1.00 97.44 84 LYS A CA 1
ATOM 707 C C . LYS A 1 84 ? -19.120 -10.892 28.241 1.00 97.44 84 LYS A C 1
ATOM 709 O O . LYS A 1 84 ? -19.921 -10.804 29.163 1.00 97.44 84 LYS A O 1
ATOM 714 N N . GLU A 1 85 ? -17.905 -11.414 28.363 1.00 97.94 85 GLU A N 1
ATOM 715 C CA . GLU A 1 85 ? -17.397 -12.023 29.598 1.00 97.94 85 GLU A CA 1
ATOM 716 C C . GLU A 1 85 ? -17.358 -11.022 30.756 1.00 97.94 85 GLU A C 1
ATOM 718 O O . GLU A 1 85 ? -17.851 -11.315 31.840 1.00 97.94 85 GLU A O 1
ATOM 723 N N . ILE A 1 86 ? -16.867 -9.800 30.520 1.00 97.50 86 ILE A N 1
ATOM 724 C CA . ILE A 1 86 ? -16.872 -8.737 31.537 1.00 97.50 86 ILE A CA 1
ATOM 725 C C . ILE A 1 86 ? -18.306 -8.403 31.972 1.00 97.50 86 ILE A C 1
ATOM 727 O O . ILE A 1 86 ? -18.573 -8.250 33.162 1.00 97.50 86 ILE A O 1
ATOM 731 N N . LYS A 1 87 ? -19.254 -8.304 31.029 1.00 97.94 87 LYS A N 1
ATOM 732 C CA . LYS A 1 87 ? -20.667 -8.049 31.357 1.00 97.94 87 LYS A CA 1
ATOM 733 C C . LYS A 1 87 ? -21.285 -9.171 32.191 1.00 97.94 87 LYS A C 1
ATOM 735 O O . LYS A 1 87 ? -22.110 -8.888 33.056 1.00 97.94 87 LYS A O 1
ATOM 740 N N . GLU A 1 88 ? -20.934 -10.419 31.906 1.00 97.75 88 GLU A N 1
ATOM 741 C CA . GLU A 1 88 ? -21.404 -11.584 32.656 1.00 97.75 88 GLU A CA 1
ATOM 742 C C . GLU A 1 88 ? -20.821 -11.594 34.073 1.00 97.75 88 GLU A C 1
ATOM 744 O O . GLU A 1 88 ? -21.582 -11.636 35.032 1.00 97.75 88 GLU A O 1
ATOM 749 N N . GLN A 1 89 ? -19.512 -11.368 34.223 1.00 97.94 89 GLN A N 1
ATOM 750 C CA . GLN A 1 89 ? -18.872 -11.251 35.538 1.00 97.94 89 GLN A CA 1
ATOM 751 C C . GLN A 1 89 ? -19.476 -10.135 36.397 1.00 97.94 89 GLN A C 1
ATOM 753 O O . GLN A 1 89 ? -19.716 -10.338 37.585 1.00 97.94 89 GLN A O 1
ATOM 758 N N . ILE A 1 90 ? -19.749 -8.963 35.810 1.00 97.81 90 ILE A N 1
ATOM 759 C CA . ILE A 1 90 ? -20.397 -7.852 36.525 1.00 97.81 90 ILE A CA 1
ATOM 760 C C . ILE A 1 90 ? -21.796 -8.257 37.004 1.00 97.81 90 ILE A C 1
ATOM 762 O O . ILE A 1 90 ? -22.185 -7.914 38.122 1.00 97.81 90 ILE A O 1
ATOM 766 N N . ARG A 1 91 ? -22.558 -8.983 36.177 1.00 97.94 91 ARG A N 1
ATOM 767 C CA . ARG A 1 91 ? -23.894 -9.473 36.538 1.00 97.94 91 ARG A CA 1
ATOM 768 C C . ARG A 1 91 ? -23.820 -10.461 37.699 1.00 97.94 91 ARG A C 1
ATOM 770 O O . ARG A 1 91 ? -24.480 -10.236 38.708 1.00 97.94 91 ARG A O 1
ATOM 777 N N . ASP A 1 92 ? -22.956 -11.465 37.594 1.00 97.56 92 ASP A N 1
ATOM 778 C CA . ASP A 1 92 ? -22.781 -12.491 38.626 1.00 97.56 92 ASP A CA 1
ATOM 779 C C . ASP A 1 92 ? -22.337 -11.876 39.962 1.00 97.56 92 ASP A C 1
ATOM 781 O O . ASP A 1 92 ? -22.862 -12.210 41.028 1.00 97.56 92 ASP A O 1
ATOM 785 N N . GLN A 1 93 ? -21.404 -10.919 39.919 1.00 97.44 93 GLN A N 1
ATOM 786 C CA . GLN A 1 93 ? -20.972 -10.179 41.106 1.00 97.44 93 GLN A CA 1
ATOM 787 C C . GLN A 1 93 ? -22.103 -9.336 41.701 1.00 97.44 93 GLN A C 1
ATOM 789 O O . GLN A 1 93 ? -22.270 -9.320 42.921 1.00 97.44 93 GLN A O 1
ATOM 794 N N . SER A 1 94 ? -22.899 -8.666 40.864 1.00 97.31 94 SER A N 1
ATOM 795 C CA . SER A 1 94 ? -24.048 -7.871 41.317 1.00 97.31 94 SER A CA 1
ATOM 796 C C . SER A 1 94 ? -25.093 -8.745 42.012 1.00 97.31 94 SER A C 1
ATOM 798 O O . SER A 1 94 ? -25.566 -8.391 43.094 1.00 97.31 94 SER A O 1
ATOM 800 N N . ASP A 1 95 ? -25.405 -9.913 41.445 1.00 96.81 95 ASP A N 1
ATOM 801 C CA . ASP A 1 95 ? -26.339 -10.880 42.028 1.00 96.81 95 ASP A CA 1
ATOM 802 C C . ASP A 1 95 ? -25.811 -11.443 43.358 1.00 96.81 95 ASP A C 1
ATOM 804 O O . ASP A 1 95 ? -26.549 -11.522 44.346 1.00 96.81 95 ASP A O 1
ATOM 808 N N . SER A 1 96 ? -24.510 -11.745 43.439 1.00 97.75 96 SER A N 1
ATOM 809 C CA . SER A 1 96 ? -23.862 -12.187 44.681 1.00 97.75 96 SER A CA 1
ATOM 810 C C . SER A 1 96 ? -23.881 -11.114 45.777 1.00 97.75 96 SER A C 1
ATOM 812 O O . SER A 1 96 ? -24.124 -11.424 46.950 1.00 97.75 96 SER A O 1
ATOM 814 N N . ILE A 1 97 ? -23.623 -9.850 45.423 1.00 96.69 97 ILE A N 1
ATOM 815 C CA . ILE A 1 97 ? -23.677 -8.719 46.361 1.00 96.69 97 ILE A CA 1
ATOM 816 C C . ILE A 1 97 ? -25.110 -8.544 46.858 1.00 96.69 97 ILE A C 1
ATOM 818 O O . ILE A 1 97 ? -25.331 -8.443 48.065 1.00 96.69 97 ILE A O 1
ATOM 822 N N . LYS A 1 98 ? -26.092 -8.584 45.951 1.00 97.31 98 LYS A N 1
ATOM 823 C CA . LYS A 1 98 ? -27.513 -8.487 46.292 1.00 97.31 98 LYS A CA 1
ATOM 824 C C . LYS A 1 98 ? -27.932 -9.579 47.278 1.00 97.31 98 LYS A C 1
ATOM 826 O O . LYS A 1 98 ? -28.528 -9.267 48.306 1.00 97.31 98 LYS A O 1
ATOM 831 N N . GLY A 1 99 ? -27.556 -10.833 47.022 1.00 96.06 99 GLY A N 1
ATOM 832 C CA . GLY A 1 99 ? -27.818 -11.939 47.948 1.00 96.06 99 GLY A CA 1
ATOM 833 C C . GLY A 1 99 ? -27.168 -11.737 49.322 1.00 96.06 99 GLY A C 1
ATOM 834 O O . GLY A 1 99 ? -27.796 -11.986 50.350 1.00 96.06 99 GLY A O 1
ATOM 835 N N . SER A 1 100 ? -25.939 -11.215 49.362 1.00 95.75 100 SER A N 1
ATOM 836 C CA . SER A 1 100 ? -25.240 -10.908 50.622 1.00 95.75 100 SER A CA 1
ATOM 837 C C . SER A 1 100 ? -25.926 -9.791 51.418 1.00 95.75 100 SER A C 1
ATOM 839 O O . SER A 1 100 ? -26.030 -9.877 52.645 1.00 95.75 100 SER A O 1
ATOM 841 N N . ILE A 1 101 ? -26.433 -8.761 50.732 1.00 95.81 101 ILE A N 1
ATOM 842 C CA . ILE A 1 101 ? -27.217 -7.679 51.344 1.00 95.81 101 ILE A CA 1
ATOM 843 C C . ILE A 1 101 ? -28.516 -8.237 51.935 1.00 95.81 101 ILE A C 1
ATOM 845 O O . ILE A 1 101 ? -28.829 -7.933 53.084 1.00 95.81 101 ILE A O 1
ATOM 849 N N . GLU A 1 102 ? -29.237 -9.087 51.199 1.00 96.19 102 GLU A N 1
ATOM 850 C CA . GLU A 1 102 ? -30.486 -9.714 51.657 1.00 96.19 102 GLU A CA 1
ATOM 851 C C . GLU A 1 102 ? -30.261 -10.560 52.923 1.00 96.19 102 GLU A C 1
ATOM 853 O O . GLU A 1 102 ? -30.994 -10.442 53.905 1.00 96.19 102 GLU A O 1
ATOM 858 N N . LEU A 1 103 ? -29.194 -11.368 52.947 1.00 94.88 103 LEU A N 1
ATOM 859 C CA . LEU A 1 103 ? -28.816 -12.161 54.122 1.00 94.88 103 LEU A CA 1
ATOM 860 C C . LEU A 1 103 ? -28.475 -11.279 55.327 1.00 94.88 103 LEU A C 1
ATOM 862 O O . LEU A 1 103 ? -28.912 -11.557 56.446 1.00 94.88 103 LEU A O 1
ATOM 866 N N . THR A 1 104 ? -27.714 -10.205 55.104 1.00 94.12 104 THR A N 1
ATOM 867 C CA . THR A 1 104 ? -27.333 -9.264 56.166 1.00 94.12 104 THR A CA 1
ATOM 868 C C . THR A 1 104 ? -28.559 -8.539 56.717 1.00 94.12 104 THR A C 1
ATOM 870 O O . THR A 1 104 ? -28.712 -8.433 57.933 1.00 94.12 104 THR A O 1
ATOM 873 N N . LYS A 1 105 ? -29.472 -8.109 55.839 1.00 95.94 105 LYS A N 1
ATOM 874 C CA . LYS A 1 105 ? -30.754 -7.500 56.205 1.00 95.94 105 LYS A CA 1
ATOM 875 C C . LYS A 1 105 ? -31.588 -8.440 57.077 1.00 95.94 105 LYS A C 1
ATOM 877 O O . LYS A 1 105 ? -31.971 -8.051 58.174 1.00 95.94 105 LYS A O 1
ATOM 882 N N . ASN A 1 106 ? -31.792 -9.684 56.645 1.00 93.75 106 ASN A N 1
ATOM 883 C CA . ASN A 1 106 ? -32.570 -10.672 57.400 1.00 93.75 106 ASN A CA 1
ATOM 884 C C . ASN A 1 106 ? -31.939 -10.981 58.771 1.00 93.75 106 ASN A C 1
ATOM 886 O O . ASN A 1 106 ? -32.643 -11.142 59.771 1.00 93.75 106 ASN A O 1
ATOM 890 N N . SER A 1 107 ? -30.605 -11.034 58.838 1.00 94.44 107 SER A N 1
ATOM 891 C CA . SER A 1 107 ? -29.867 -11.205 60.096 1.00 94.44 107 SER A CA 1
ATOM 892 C C . SER A 1 107 ? -30.099 -10.031 61.054 1.00 94.44 107 SER A C 1
ATOM 894 O O . SER A 1 107 ? -30.432 -10.246 62.222 1.00 94.44 107 SER A O 1
ATOM 896 N N . LEU A 1 108 ? -30.000 -8.791 60.560 1.00 92.69 108 LEU A N 1
ATOM 897 C CA . LEU A 1 108 ? -30.258 -7.584 61.350 1.00 92.69 108 LEU A CA 1
ATOM 898 C C . LEU A 1 108 ? -31.717 -7.500 61.815 1.00 92.69 108 LEU A C 1
ATOM 900 O O . LEU A 1 108 ? -31.959 -7.226 62.987 1.00 92.69 108 LEU A O 1
ATOM 904 N N . GLU A 1 109 ? -32.688 -7.789 60.947 1.00 91.62 109 GLU A N 1
ATOM 905 C CA . GLU A 1 109 ? -34.111 -7.831 61.313 1.00 91.62 109 GLU A CA 1
ATOM 906 C C . GLU A 1 109 ? -34.383 -8.860 62.421 1.00 91.62 109 GLU A C 1
ATOM 908 O O . GLU A 1 109 ? -35.099 -8.569 63.380 1.00 91.62 109 GLU A O 1
ATOM 913 N N . THR A 1 110 ? -33.744 -10.032 62.347 1.00 88.81 110 THR A N 1
ATOM 914 C CA . THR A 1 110 ? -33.843 -11.067 63.387 1.00 88.81 110 THR A CA 1
ATOM 915 C C . THR A 1 110 ? -33.265 -10.584 64.719 1.00 88.81 110 THR A C 1
ATOM 917 O O . THR A 1 110 ? -33.891 -10.787 65.762 1.00 88.81 110 THR A O 1
ATOM 920 N N . GLN A 1 111 ? -32.102 -9.920 64.701 1.00 87.44 111 GLN A N 1
ATOM 921 C CA . GLN A 1 111 ? -31.483 -9.352 65.906 1.00 87.44 111 GLN A CA 1
ATOM 922 C C . GLN A 1 111 ? -32.349 -8.252 66.528 1.00 87.44 111 GLN A C 1
ATOM 924 O O . GLN A 1 111 ? -32.528 -8.225 67.743 1.00 87.44 111 GLN A O 1
ATOM 929 N N . VAL A 1 112 ? -32.943 -7.380 65.709 1.00 85.38 112 VAL A N 1
ATOM 930 C CA . VAL A 1 112 ? -33.860 -6.334 66.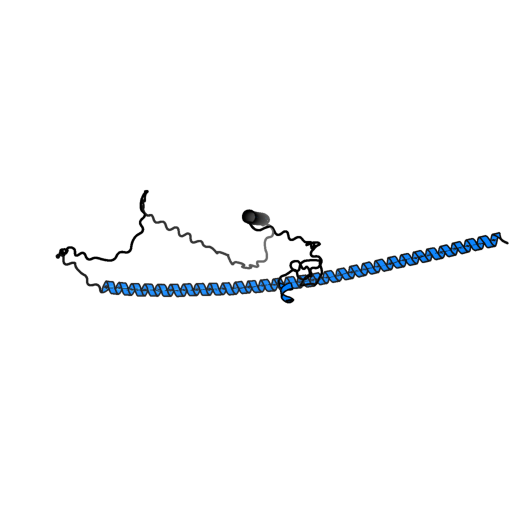183 1.00 85.38 112 VAL A CA 1
ATOM 931 C C . VAL A 1 112 ? -35.124 -6.939 66.797 1.00 85.38 112 VAL A C 1
ATOM 933 O O . VAL A 1 112 ? -35.563 -6.484 67.849 1.00 85.38 112 VAL A O 1
ATOM 936 N N . ALA A 1 113 ? -35.682 -7.997 66.204 1.00 77.31 113 ALA A N 1
ATOM 937 C CA . ALA A 1 113 ? -36.862 -8.679 66.736 1.00 77.31 113 ALA A CA 1
ATOM 938 C C . ALA A 1 113 ? -36.600 -9.447 68.048 1.00 77.31 113 ALA A C 1
ATOM 940 O O . ALA A 1 113 ? -37.529 -9.677 68.821 1.00 77.31 113 ALA A O 1
ATOM 941 N N . THR A 1 114 ? -35.350 -9.845 68.312 1.00 76.88 114 THR A N 1
ATOM 942 C CA . THR A 1 114 ? -34.942 -10.518 69.560 1.00 76.88 114 THR A CA 1
ATOM 943 C C . THR A 1 114 ? -34.457 -9.562 70.647 1.00 76.88 114 THR A C 1
ATOM 945 O O . THR A 1 114 ? -34.232 -10.006 71.776 1.00 76.88 114 THR A O 1
ATOM 948 N N . LEU A 1 115 ? -34.338 -8.259 70.364 1.00 69.44 115 LEU A N 1
ATOM 949 C CA . LEU A 1 115 ? -34.043 -7.275 71.400 1.00 69.44 115 LEU A CA 1
ATOM 950 C C . LEU A 1 115 ? -35.213 -7.209 72.395 1.00 69.44 115 LEU A C 1
ATOM 952 O O . LEU A 1 115 ? -36.352 -6.945 71.998 1.00 69.44 115 LEU A O 1
ATOM 956 N N . PRO A 1 116 ? -34.964 -7.414 73.702 1.00 60.09 116 PRO A N 1
ATOM 957 C CA . PRO A 1 116 ? -35.983 -7.198 74.713 1.00 60.09 116 PRO A CA 1
ATOM 958 C C . PRO A 1 116 ? -36.439 -5.741 74.643 1.00 60.09 116 PRO A C 1
ATOM 960 O O . PRO A 1 116 ? -35.608 -4.832 74.605 1.00 60.09 116 PRO A O 1
ATOM 963 N N . SER A 1 117 ? -37.753 -5.510 74.657 1.00 55.28 117 SER A N 1
ATOM 964 C CA . SER A 1 117 ? -38.325 -4.183 74.883 1.00 55.28 117 SER A CA 1
ATOM 965 C C . SER A 1 117 ? -37.881 -3.695 76.266 1.00 55.28 117 SER A C 1
ATOM 967 O O . SER A 1 117 ? -38.504 -3.986 77.287 1.00 55.28 117 SER A O 1
ATOM 969 N N . TYR A 1 118 ? -36.745 -3.003 76.316 1.00 52.78 118 TYR A N 1
ATOM 970 C CA . TYR A 1 118 ? -36.283 -2.326 77.515 1.00 52.78 118 TYR A CA 1
ATOM 971 C C . TYR A 1 118 ? -37.125 -1.065 77.683 1.00 52.78 118 TYR A C 1
ATOM 973 O O . TYR A 1 118 ? -36.802 0.004 77.172 1.00 52.78 118 TYR A O 1
ATOM 981 N N . ALA A 1 119 ? -38.228 -1.202 78.418 1.00 48.56 119 ALA A N 1
ATOM 982 C CA . ALA A 1 119 ? -38.830 -0.068 79.096 1.00 48.56 119 ALA A CA 1
ATOM 983 C C . ALA A 1 119 ? -37.773 0.504 80.064 1.00 48.56 119 ALA A C 1
ATOM 985 O O . ALA A 1 119 ? -37.282 -0.241 80.923 1.00 48.56 119 ALA A O 1
ATOM 986 N N . PRO A 1 120 ? -37.383 1.784 79.942 1.00 46.59 120 PRO A N 1
ATOM 987 C CA . PRO A 1 120 ? -36.410 2.365 80.847 1.00 46.59 120 PRO A CA 1
ATOM 988 C C . PRO A 1 120 ? -37.055 2.477 82.227 1.00 46.59 120 PRO A C 1
ATOM 990 O O . PRO A 1 120 ? -37.997 3.242 82.428 1.00 46.59 120 PRO A O 1
ATOM 993 N N . LYS A 1 121 ? -36.555 1.696 83.187 1.00 44.62 121 LYS A N 1
ATOM 994 C CA . LYS A 1 121 ? -36.762 2.004 84.599 1.00 44.62 121 LYS A CA 1
ATOM 995 C C . LYS A 1 121 ? -35.863 3.193 84.909 1.00 44.62 121 LYS A C 1
ATOM 997 O O . LYS A 1 121 ? -34.641 3.067 84.905 1.00 44.62 121 LYS A O 1
ATOM 1002 N N . THR A 1 122 ? -36.494 4.346 85.079 1.00 47.62 122 THR A N 1
ATOM 1003 C CA . THR A 1 122 ? -35.904 5.534 85.685 1.00 47.62 122 THR A CA 1
ATOM 1004 C C . THR A 1 122 ? -35.348 5.205 87.069 1.00 47.62 122 THR A C 1
ATOM 1006 O O . THR A 1 122 ? -35.840 4.303 87.747 1.00 47.62 122 THR A O 1
ATOM 1009 N N . ASP A 1 123 ? -34.349 5.996 87.455 1.00 48.38 123 ASP A N 1
ATOM 1010 C CA . ASP A 1 123 ? -33.782 6.141 88.799 1.00 48.38 123 ASP A CA 1
ATOM 1011 C C . ASP A 1 123 ? -32.598 5.226 89.133 1.00 48.38 123 ASP A C 1
ATOM 1013 O O . ASP A 1 123 ? -32.715 4.267 89.890 1.00 48.38 123 ASP A O 1
ATOM 1017 N N . GLN A 1 124 ? -31.412 5.599 88.638 1.00 42.66 124 GLN A N 1
ATOM 1018 C CA . GLN A 1 124 ? -30.224 5.708 89.495 1.00 42.66 124 GLN A CA 1
ATOM 1019 C C . GLN A 1 124 ? -29.095 6.479 88.796 1.00 42.66 124 GLN A C 1
ATOM 1021 O O . GLN A 1 124 ? -28.535 6.059 87.788 1.00 42.66 124 GLN A O 1
ATOM 1026 N N . GLU A 1 125 ? -28.791 7.637 89.368 1.00 45.91 125 GLU A N 1
ATOM 1027 C CA . GLU A 1 125 ? -27.679 8.526 89.047 1.00 45.91 125 GLU A CA 1
ATOM 1028 C C . GLU A 1 125 ? -26.344 7.878 89.478 1.00 45.91 125 GLU A C 1
ATOM 1030 O O . GLU A 1 125 ? -26.211 7.515 90.651 1.00 45.91 125 GLU A O 1
ATOM 1035 N N . PRO A 1 126 ? -25.331 7.715 88.602 1.00 47.72 126 PRO A N 1
ATOM 1036 C CA . PRO A 1 126 ? -24.012 7.275 89.035 1.00 47.72 126 PRO A CA 1
ATOM 1037 C C . PRO A 1 126 ? -23.138 8.483 89.378 1.00 47.72 126 PRO A C 1
ATOM 1039 O O . PRO A 1 126 ? -22.729 9.266 88.521 1.00 47.72 126 PRO A O 1
ATOM 1042 N N . THR A 1 127 ? -22.822 8.595 90.664 1.00 45.59 127 THR A N 1
ATOM 1043 C CA . THR A 1 127 ? -21.781 9.463 91.215 1.00 45.59 127 THR A CA 1
ATOM 1044 C C . THR A 1 127 ? -20.404 9.103 90.637 1.00 45.59 127 THR A C 1
ATOM 1046 O O . THR A 1 127 ? -19.942 7.969 90.752 1.00 45.59 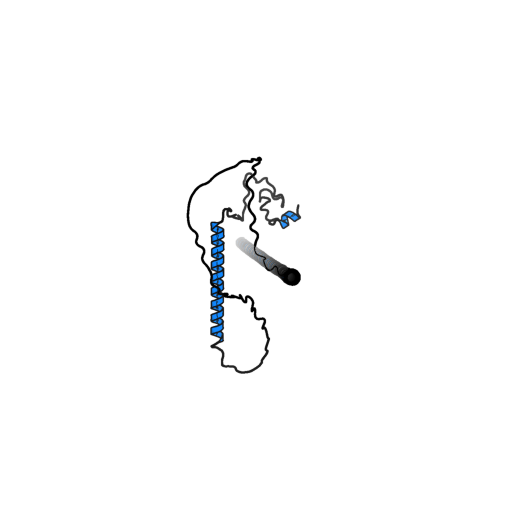127 THR A O 1
ATOM 1049 N N . MET A 1 128 ? -19.736 10.092 90.044 1.00 42.53 128 MET A N 1
ATOM 1050 C CA . MET A 1 128 ? -18.350 10.032 89.559 1.00 42.53 128 MET A CA 1
ATOM 1051 C C . MET A 1 128 ? -17.329 9.798 90.692 1.00 42.53 128 MET A C 1
ATOM 1053 O O . MET A 1 128 ? -17.393 10.506 91.701 1.00 42.53 128 MET A O 1
ATOM 1057 N N . PRO A 1 129 ? -16.303 8.944 90.509 1.00 47.75 129 PRO A N 1
ATOM 1058 C CA . PRO A 1 129 ? -15.081 8.990 91.309 1.00 47.75 129 PRO A CA 1
ATOM 1059 C C . PRO A 1 129 ? -13.989 9.845 90.645 1.00 47.75 129 PRO A C 1
ATOM 1061 O O . PRO A 1 129 ? -13.769 9.793 89.436 1.00 47.75 129 PRO A O 1
ATOM 1064 N N . LYS A 1 130 ? -13.298 10.622 91.486 1.00 46.19 130 LYS A N 1
ATOM 1065 C CA . LYS A 1 130 ? -12.141 11.477 91.184 1.00 46.19 130 LYS A CA 1
ATOM 1066 C C . LYS A 1 130 ? -10.863 10.685 90.862 1.00 46.19 130 LYS A C 1
ATOM 1068 O O . LYS A 1 130 ? -10.616 9.643 91.457 1.00 46.19 130 LYS A O 1
ATOM 1073 N N . GLU A 1 131 ? -10.071 11.289 89.973 1.00 42.94 131 GLU A N 1
ATOM 1074 C CA . GLU A 1 131 ? -8.610 11.254 89.768 1.00 42.94 131 GLU A CA 1
ATOM 1075 C C . GLU A 1 131 ? -7.759 10.204 90.504 1.00 42.94 131 GLU A C 1
ATOM 1077 O O . GLU A 1 131 ? -7.647 10.222 91.728 1.00 42.94 131 GLU A O 1
ATOM 1082 N N . VAL A 1 132 ? -6.968 9.452 89.727 1.00 44.00 132 VAL A N 1
ATOM 1083 C CA . VAL A 1 132 ? -5.601 9.065 90.114 1.00 44.00 132 VAL A CA 1
ATOM 1084 C C . VAL A 1 132 ? -4.682 9.236 88.903 1.00 44.00 132 VAL A C 1
ATOM 1086 O O . VAL A 1 132 ? -4.890 8.631 87.854 1.00 44.00 132 VAL A O 1
ATOM 1089 N N . ALA A 1 133 ? -3.676 10.090 89.067 1.00 41.56 133 ALA A N 1
ATOM 1090 C CA . ALA A 1 133 ? -2.560 10.283 88.155 1.00 41.56 133 ALA A CA 1
ATOM 1091 C C . ALA A 1 133 ? -1.503 9.172 88.320 1.00 41.56 133 ALA A C 1
ATOM 1093 O O . ALA A 1 133 ? -1.211 8.768 89.443 1.00 41.56 133 ALA A O 1
ATOM 1094 N N . SER A 1 134 ? -0.899 8.729 87.214 1.00 41.53 134 SER A N 1
ATOM 1095 C CA . SER A 1 134 ? 0.415 8.059 87.139 1.00 41.53 134 SER A CA 1
ATOM 1096 C C . SER A 1 134 ? 0.796 7.994 85.650 1.00 41.53 134 SER A C 1
ATOM 1098 O O . SER A 1 134 ? 0.081 7.397 84.856 1.00 41.53 134 SER A O 1
ATOM 1100 N N . GLU A 1 135 ? 1.609 8.937 85.169 1.00 36.59 135 GLU A N 1
ATOM 1101 C CA . GLU A 1 135 ? 3.066 8.829 84.959 1.00 36.59 135 GLU A CA 1
ATOM 1102 C C . GLU A 1 135 ? 3.504 7.941 83.773 1.00 36.59 135 GLU A C 1
ATOM 1104 O O . GLU A 1 135 ? 3.333 6.730 83.776 1.00 36.59 135 GLU A O 1
ATOM 1109 N N . GLY A 1 136 ? 4.184 8.581 82.807 1.00 35.12 136 GLY A N 1
ATOM 1110 C CA . GLY A 1 136 ? 5.165 7.977 81.892 1.00 35.12 136 GLY A CA 1
ATOM 1111 C C . GLY A 1 136 ? 4.587 7.286 80.648 1.00 35.12 136 GLY A C 1
ATOM 1112 O O . GLY A 1 136 ? 4.153 6.149 80.693 1.00 35.12 136 GLY A O 1
ATOM 1113 N N . THR A 1 137 ? 4.694 7.837 79.443 1.00 37.59 137 THR A N 1
ATOM 1114 C CA . THR A 1 137 ? 5.999 8.016 78.804 1.00 37.59 137 THR A CA 1
ATOM 1115 C C . THR A 1 137 ? 5.928 8.965 77.613 1.00 37.59 137 THR A C 1
ATOM 1117 O O . THR A 1 137 ? 5.072 8.903 76.738 1.00 37.59 137 THR A O 1
ATOM 1120 N N . THR A 1 138 ? 6.912 9.847 77.628 1.00 33.97 138 THR A N 1
ATOM 1121 C CA . THR A 1 138 ? 7.286 10.862 76.660 1.00 33.97 138 THR A CA 1
ATOM 1122 C C . THR A 1 138 ? 7.799 10.261 75.348 1.00 33.97 138 THR A C 1
ATOM 1124 O O . THR A 1 138 ? 8.710 9.439 75.358 1.00 33.97 138 THR A O 1
ATOM 1127 N N . THR A 1 139 ? 7.347 10.792 74.214 1.00 36.16 139 THR A N 1
ATOM 1128 C CA . THR A 1 139 ? 8.207 11.124 73.055 1.00 36.16 139 THR A CA 1
ATOM 1129 C C . THR A 1 139 ? 7.533 12.268 72.289 1.00 36.16 139 THR A C 1
ATOM 1131 O O . THR A 1 139 ? 6.559 12.069 71.579 1.00 36.16 139 THR A O 1
ATOM 1134 N N . LYS A 1 140 ? 7.816 13.515 72.701 1.00 44.47 140 LYS A N 1
ATOM 1135 C CA . LYS A 1 140 ? 8.544 14.545 71.923 1.00 44.47 140 LYS A CA 1
ATOM 1136 C C . LYS A 1 140 ? 8.064 14.630 70.466 1.00 44.47 140 LYS A C 1
ATOM 1138 O O . LYS A 1 140 ? 8.448 13.807 69.649 1.00 44.47 140 LYS A O 1
ATOM 1143 N N . ASN A 1 141 ? 7.116 15.530 70.203 1.00 38.25 141 ASN A N 1
ATOM 1144 C CA . ASN A 1 141 ? 7.336 16.930 69.785 1.00 38.25 141 ASN A CA 1
ATOM 1145 C C . ASN A 1 141 ? 7.908 17.008 68.368 1.00 38.25 141 ASN A C 1
ATOM 1147 O O . ASN A 1 141 ? 9.023 16.549 68.176 1.00 38.25 141 ASN A O 1
ATOM 1151 N N . TRP A 1 142 ? 7.212 17.678 67.449 1.00 33.53 142 TRP A N 1
ATOM 1152 C CA . TRP A 1 142 ? 7.613 19.023 67.027 1.00 33.53 142 TRP A CA 1
ATOM 1153 C C . TRP A 1 142 ? 6.371 19.837 66.660 1.00 33.53 142 TRP A C 1
ATOM 1155 O O . TRP A 1 142 ? 5.537 19.447 65.852 1.00 33.53 142 TRP A O 1
ATOM 1165 N N . THR A 1 143 ? 6.273 20.930 67.394 1.00 37.88 143 THR A N 1
ATOM 1166 C CA . THR A 1 143 ? 5.406 22.091 67.297 1.00 37.88 143 THR A CA 1
ATOM 1167 C C . THR A 1 143 ? 5.557 22.770 65.941 1.00 37.88 143 THR A C 1
ATOM 1169 O O . THR A 1 143 ? 6.686 22.914 65.488 1.00 37.88 143 THR A O 1
ATOM 1172 N N . GLU A 1 144 ? 4.460 23.277 65.384 1.00 36.78 144 GLU A N 1
ATOM 1173 C CA . GLU A 1 144 ? 4.376 24.647 64.865 1.00 36.78 144 GLU A CA 1
ATOM 1174 C C . GLU A 1 144 ? 2.903 24.990 64.588 1.00 36.78 144 GLU A C 1
ATOM 1176 O O . GLU A 1 144 ? 2.244 24.410 63.734 1.00 36.78 144 GLU A O 1
ATOM 1181 N N . ASP A 1 145 ? 2.407 25.924 65.386 1.00 36.22 145 ASP A N 1
ATOM 1182 C CA . ASP A 1 145 ? 1.244 26.791 65.171 1.00 36.22 145 ASP A CA 1
ATOM 1183 C C . ASP A 1 145 ? 1.834 28.225 65.291 1.00 36.22 145 ASP A C 1
ATOM 1185 O O . ASP A 1 145 ? 2.908 28.334 65.907 1.00 36.22 145 ASP A O 1
ATOM 1189 N N . PRO A 1 146 ? 1.213 29.343 64.840 1.00 49.53 146 PRO A N 1
ATOM 1190 C CA . PRO A 1 146 ? -0.226 29.511 64.584 1.00 49.53 146 PRO A CA 1
ATOM 1191 C C . PRO A 1 146 ? -0.623 30.492 63.437 1.00 49.53 146 PRO A C 1
ATOM 1193 O O . PRO A 1 146 ? 0.205 31.212 62.884 1.00 49.53 146 PRO A O 1
ATOM 1196 N N . ASN A 1 147 ? -1.945 30.635 63.241 1.00 35.06 147 ASN A N 1
ATOM 1197 C CA . ASN A 1 147 ? -2.682 31.800 62.689 1.00 35.06 147 ASN A CA 1
ATOM 1198 C C . ASN A 1 147 ? -2.646 32.062 61.158 1.00 35.06 147 ASN A C 1
ATOM 1200 O O . ASN A 1 147 ? -1.594 32.018 60.541 1.00 35.06 147 ASN A O 1
ATOM 1204 N N . SER A 1 148 ? -3.732 32.458 60.474 1.00 38.66 148 SER A N 1
ATOM 1205 C CA . SER A 1 148 ? -5.104 32.787 60.893 1.00 38.66 148 SER A CA 1
ATOM 1206 C C . SER A 1 148 ? -6.110 32.649 59.726 1.00 38.66 148 SER A C 1
ATOM 1208 O O . SER A 1 148 ? -5.753 32.752 58.557 1.00 38.66 148 SER A O 1
ATOM 1210 N N . GLU A 1 149 ? -7.371 32.414 60.109 1.00 34.59 149 GLU A N 1
ATOM 1211 C CA . GLU A 1 149 ? -8.616 32.977 59.551 1.00 34.59 149 GLU A CA 1
ATOM 1212 C C . GLU A 1 149 ? -8.886 32.939 58.027 1.00 34.59 149 GLU A C 1
ATOM 1214 O O . GLU A 1 149 ? -8.396 33.765 57.261 1.00 34.59 149 GLU A O 1
ATOM 1219 N N . ASN A 1 150 ? -9.895 32.166 57.604 1.00 34.97 150 ASN A N 1
ATOM 1220 C CA . ASN A 1 150 ? -11.276 32.677 57.500 1.00 34.97 150 ASN A CA 1
ATOM 1221 C C . ASN A 1 150 ? -12.246 31.658 56.858 1.00 34.97 150 ASN A C 1
ATOM 1223 O O . ASN A 1 150 ? -12.076 31.251 55.717 1.00 34.97 150 ASN A O 1
ATOM 1227 N N . GLN A 1 151 ? -13.318 31.390 57.611 1.00 34.28 151 GLN A N 1
ATOM 1228 C CA . GLN A 1 151 ? -14.727 31.305 57.188 1.00 34.28 151 GLN A CA 1
ATOM 1229 C C . GLN A 1 151 ? -15.214 30.151 56.292 1.00 34.28 151 GLN A C 1
ATOM 1231 O O . GLN A 1 151 ? -15.158 30.183 55.069 1.00 34.28 151 GLN A O 1
ATOM 1236 N N . ASP A 1 152 ? -15.878 29.216 56.972 1.00 38.31 152 ASP A N 1
ATOM 1237 C CA . ASP A 1 152 ? -17.092 28.505 56.543 1.00 38.31 152 ASP A CA 1
ATOM 1238 C C . ASP A 1 152 ? -18.257 29.498 56.255 1.00 38.31 152 ASP A C 1
ATOM 1240 O O . ASP A 1 152 ? -18.294 30.565 56.879 1.00 38.31 152 ASP A O 1
ATOM 1244 N N . PRO A 1 153 ? -19.255 29.171 55.394 1.00 46.78 153 PRO A N 1
ATOM 1245 C CA . PRO A 1 153 ? -20.339 28.324 55.892 1.00 46.78 153 PRO A CA 1
ATOM 1246 C C . PRO A 1 153 ? -21.007 27.356 54.900 1.00 46.78 153 PRO A C 1
ATOM 1248 O O . PRO A 1 153 ? -21.435 27.683 53.795 1.00 46.78 153 PRO A O 1
ATOM 1251 N N . VAL A 1 154 ? -21.259 26.174 55.451 1.00 45.06 154 VAL A N 1
ATOM 1252 C CA . VAL A 1 154 ? -22.347 25.237 55.156 1.00 45.06 154 VAL A CA 1
ATOM 1253 C C . VAL A 1 154 ? -23.727 25.921 55.082 1.00 45.06 154 VAL A C 1
ATOM 1255 O O . VAL A 1 154 ? -24.120 26.602 56.029 1.00 45.06 154 VAL A O 1
ATOM 1258 N N . ARG A 1 155 ? -24.524 25.621 54.039 1.00 32.78 155 ARG A N 1
ATOM 1259 C CA . ARG A 1 155 ? -25.996 25.387 54.094 1.00 32.78 155 ARG A CA 1
ATOM 1260 C C . ARG A 1 155 ? -26.516 24.907 52.727 1.00 32.78 155 ARG A C 1
ATOM 1262 O O . ARG A 1 155 ? -26.401 25.616 51.744 1.00 32.78 155 ARG A O 1
ATOM 1269 N N . GLN A 1 156 ? -26.868 23.625 52.606 1.00 34.62 156 GLN A N 1
ATOM 1270 C CA . GLN A 1 156 ? -28.221 23.039 52.732 1.00 34.62 156 GLN A CA 1
ATOM 1271 C C . GLN A 1 156 ? -29.045 23.027 51.428 1.00 34.62 156 GLN A C 1
ATOM 1273 O O . GLN A 1 156 ? -29.497 24.071 50.987 1.00 34.62 156 GLN A O 1
ATOM 1278 N N . ARG A 1 157 ? -29.271 21.788 50.945 1.00 40.94 157 ARG A N 1
ATOM 1279 C CA . ARG A 1 157 ? -30.433 21.194 50.238 1.00 40.94 157 ARG A CA 1
ATOM 1280 C C . ARG A 1 157 ? -31.122 21.999 49.128 1.00 40.94 157 ARG A C 1
ATOM 1282 O O . ARG A 1 157 ? -31.664 23.060 49.395 1.00 40.94 157 ARG A O 1
ATOM 1289 N N . ASN A 1 158 ? -31.269 21.370 47.959 1.00 33.06 158 ASN A N 1
ATOM 1290 C CA . ASN A 1 158 ? -32.568 20.904 47.456 1.00 33.06 158 ASN A CA 1
ATOM 1291 C C . ASN A 1 158 ? -32.369 19.839 46.370 1.00 33.06 158 ASN A C 1
ATOM 1293 O O . ASN A 1 158 ? -31.411 19.901 45.603 1.00 33.06 158 ASN A O 1
ATOM 1297 N N . ASP A 1 159 ? -33.267 18.862 46.395 1.00 41.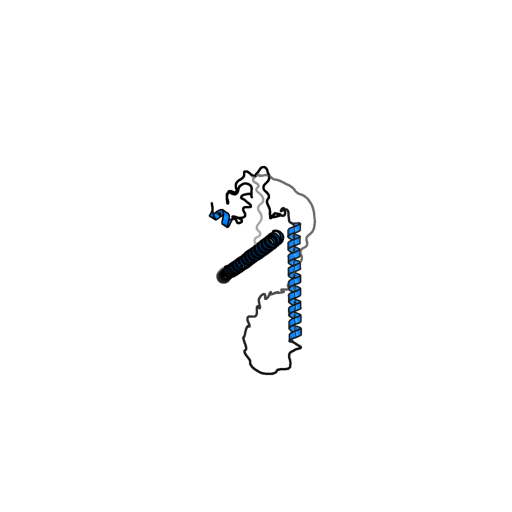72 159 ASP A N 1
ATOM 1298 C CA . ASP A 1 159 ? -33.480 17.837 45.386 1.00 41.72 159 ASP A CA 1
ATOM 1299 C C . ASP A 1 159 ? -33.812 18.476 44.032 1.00 41.72 159 ASP A C 1
ATOM 1301 O O . ASP A 1 159 ? -34.639 19.382 43.980 1.00 41.72 159 ASP A O 1
ATOM 1305 N N . GLU A 1 160 ? -33.192 17.981 42.964 1.00 38.66 160 GLU A N 1
ATOM 1306 C CA . GLU A 1 160 ? -33.818 17.783 41.655 1.00 38.66 160 GL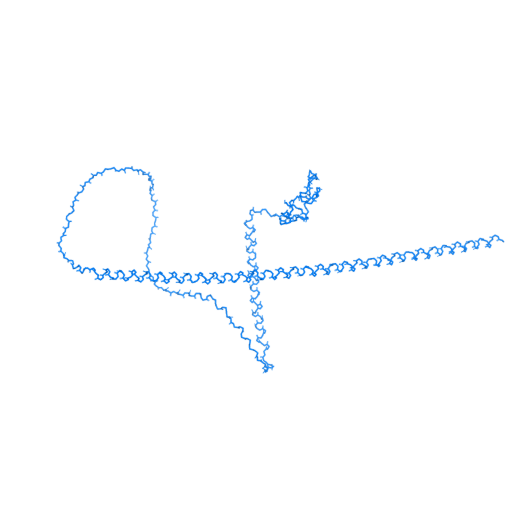U A CA 1
ATOM 1307 C C . GLU A 1 160 ? -32.899 16.848 40.858 1.00 38.66 160 GLU A C 1
ATOM 1309 O O . GLU A 1 160 ? -31.821 17.210 40.386 1.00 38.66 160 GLU A O 1
ATOM 1314 N N . GLU A 1 161 ? -33.304 15.580 40.832 1.00 42.69 161 GLU A N 1
ATOM 1315 C CA . GLU A 1 161 ? -32.810 14.560 39.919 1.00 42.69 161 GLU A CA 1
ATOM 1316 C C . GLU A 1 161 ? -33.123 15.014 38.489 1.00 42.69 161 GLU A C 1
ATOM 1318 O O . GLU A 1 161 ? -34.284 15.036 38.084 1.00 42.69 161 GLU A O 1
ATOM 1323 N N . GLU A 1 162 ? -32.101 15.354 37.707 1.00 39.25 162 GLU A N 1
ATOM 1324 C CA . GLU A 1 162 ? -32.207 15.311 36.251 1.00 39.25 162 GLU A CA 1
ATOM 1325 C C . GLU A 1 162 ? -31.343 14.147 35.766 1.00 39.25 162 GLU A C 1
ATOM 1327 O O . GLU A 1 162 ? -30.126 14.230 35.586 1.00 39.25 162 GLU A O 1
ATOM 1332 N N . GLU A 1 163 ? -32.016 13.006 35.660 1.00 43.91 163 GLU A N 1
ATOM 1333 C CA . GLU A 1 163 ? -31.562 11.788 35.012 1.00 43.91 163 GLU A CA 1
ATOM 1334 C C . GLU A 1 163 ? -31.327 12.089 33.521 1.00 43.91 163 GLU A C 1
ATOM 1336 O O . GLU A 1 163 ? -32.179 11.852 32.668 1.00 43.91 163 GLU A O 1
ATOM 1341 N N . VAL A 1 164 ? -30.159 12.640 33.178 1.00 40.91 164 VAL A N 1
ATOM 1342 C CA . VAL A 1 164 ? -29.694 12.660 31.786 1.00 40.91 164 VAL A CA 1
ATOM 1343 C C . VAL A 1 164 ? -29.138 11.274 31.484 1.00 40.91 164 VAL A C 1
ATOM 1345 O O . VAL A 1 164 ? -27.936 11.016 31.535 1.00 40.91 164 VAL A O 1
ATOM 1348 N N . GLY A 1 165 ? -30.059 10.348 31.218 1.00 41.53 165 GLY A N 1
ATOM 1349 C CA . GLY A 1 165 ? -29.761 9.117 30.509 1.00 41.53 165 GLY A CA 1
ATOM 1350 C C . GLY A 1 165 ? -29.250 9.479 29.121 1.00 41.53 165 GLY A C 1
ATOM 1351 O O . GLY A 1 165 ? -30.034 9.706 28.203 1.00 41.53 165 GLY A O 1
ATOM 1352 N N . GLU A 1 166 ? -27.929 9.571 28.971 1.00 44.78 166 GLU A N 1
ATOM 1353 C CA . GLU A 1 166 ? -27.301 9.617 27.658 1.00 44.78 166 GLU A CA 1
ATOM 1354 C C . GLU A 1 166 ? -27.543 8.275 26.960 1.00 44.78 166 GLU A C 1
ATOM 1356 O O . GLU A 1 166 ? -26.806 7.301 27.134 1.00 44.78 166 GLU A O 1
ATOM 1361 N N . ASP A 1 167 ? -28.611 8.245 26.165 1.00 48.22 167 ASP A N 1
ATOM 1362 C CA . ASP A 1 167 ? -28.921 7.233 25.161 1.00 48.22 167 ASP A CA 1
ATOM 1363 C C . ASP A 1 167 ? -27.900 7.336 24.013 1.00 48.22 167 ASP A C 1
ATOM 1365 O O . ASP A 1 167 ? -28.155 7.806 22.904 1.00 48.22 167 ASP A O 1
ATOM 1369 N N . LEU A 1 168 ? -26.657 6.971 24.323 1.00 56.00 168 LEU A N 1
ATOM 1370 C CA . LEU A 1 168 ? -25.611 6.738 23.346 1.00 56.00 168 LEU A CA 1
ATOM 1371 C C . LEU A 1 168 ? -25.758 5.298 22.866 1.00 56.00 168 LEU A C 1
ATOM 1373 O O . LEU A 1 168 ? -25.239 4.379 23.504 1.00 56.00 168 LEU A O 1
ATOM 1377 N N . LEU A 1 169 ? -26.445 5.151 21.728 1.00 53.06 169 LEU A N 1
ATOM 1378 C CA . LEU A 1 169 ? -26.208 4.208 20.621 1.00 53.06 169 LEU A CA 1
ATOM 1379 C C . LEU A 1 169 ? -27.528 3.716 19.996 1.00 53.06 169 LEU A C 1
ATOM 1381 O O . LEU A 1 169 ? -27.782 2.514 19.966 1.00 53.06 169 LEU A O 1
ATOM 1385 N N . ASP A 1 170 ? -28.306 4.615 19.389 1.00 52.44 170 ASP A N 1
ATOM 1386 C CA . ASP A 1 170 ? -29.235 4.221 18.321 1.00 52.44 170 ASP A CA 1
ATOM 1387 C C . ASP A 1 170 ? -28.511 4.302 16.964 1.00 52.44 170 ASP A C 1
ATOM 1389 O O . ASP A 1 170 ? -28.676 5.223 16.161 1.00 52.44 170 ASP A O 1
ATOM 1393 N N . LEU A 1 171 ? -27.587 3.362 16.742 1.00 49.84 171 LEU A N 1
ATOM 1394 C CA . LEU A 1 171 ? -27.100 3.065 15.397 1.00 49.84 171 LEU A CA 1
ATOM 1395 C C . LEU A 1 171 ? -28.137 2.148 14.756 1.00 49.84 171 LEU A C 1
ATOM 1397 O O . LEU A 1 171 ? -28.022 0.930 14.848 1.00 49.84 171 LEU A O 1
ATOM 1401 N N . GLY A 1 172 ? -29.156 2.760 14.151 1.00 41.75 172 GLY A N 1
ATOM 1402 C CA . GLY A 1 172 ? -30.220 2.067 13.437 1.00 41.75 172 GLY A CA 1
ATOM 1403 C C . GLY A 1 172 ? -29.676 1.078 12.404 1.00 41.75 172 GLY A C 1
ATOM 1404 O O . GLY A 1 172 ? -29.230 1.460 11.318 1.00 41.75 172 GLY A O 1
ATOM 1405 N N . ASP A 1 173 ? -29.754 -0.202 12.756 1.00 50.03 173 ASP A N 1
ATOM 1406 C CA . ASP A 1 173 ? -29.711 -1.342 11.852 1.00 50.03 173 ASP A CA 1
ATOM 1407 C C . ASP A 1 173 ? -31.057 -1.437 11.119 1.00 50.03 173 ASP A C 1
ATOM 1409 O O . ASP A 1 173 ? -31.940 -2.176 11.536 1.00 50.03 173 ASP A O 1
ATOM 1413 N N . GLU A 1 174 ? -31.224 -0.729 10.000 1.00 42.03 174 GLU A N 1
ATOM 1414 C CA . GLU A 1 174 ? -32.303 -1.018 9.043 1.00 42.03 174 GLU A CA 1
ATOM 1415 C C . GLU A 1 174 ? -31.809 -0.857 7.596 1.00 42.03 174 GLU A C 1
ATOM 1417 O O . GLU A 1 174 ? -32.085 0.121 6.903 1.00 42.03 174 GLU A O 1
ATOM 1422 N N . TYR A 1 175 ? -31.078 -1.860 7.103 1.00 44.09 175 TYR A N 1
ATOM 1423 C CA . TYR A 1 175 ? -31.041 -2.158 5.667 1.00 44.09 175 TYR A CA 1
ATOM 1424 C C . TYR A 1 175 ? -32.109 -3.218 5.362 1.00 44.09 175 TYR A C 1
ATOM 1426 O O . TYR A 1 175 ? -31.801 -4.371 5.058 1.00 44.09 175 TYR A O 1
ATOM 1434 N N . GLU A 1 176 ? -33.387 -2.834 5.424 1.00 41.25 176 GLU A N 1
ATOM 1435 C CA . GLU A 1 176 ? -34.427 -3.586 4.721 1.00 41.25 176 GLU A CA 1
ATOM 1436 C C . GLU A 1 176 ? -34.409 -3.201 3.239 1.00 41.25 176 GLU A C 1
ATOM 1438 O O . GLU A 1 176 ? -34.877 -2.149 2.800 1.00 41.25 176 GLU A O 1
ATOM 1443 N N . CYS A 1 177 ? -33.841 -4.106 2.451 1.00 45.78 177 CYS A N 1
ATOM 1444 C CA . CYS A 1 177 ? -33.928 -4.123 1.005 1.00 45.78 177 CYS A CA 1
ATOM 1445 C C . CYS A 1 177 ? -35.394 -4.363 0.593 1.00 45.78 177 CYS A C 1
ATOM 1447 O O . CYS A 1 177 ? -35.839 -5.507 0.504 1.00 45.78 177 CYS A O 1
ATOM 1449 N N . ARG A 1 178 ? -36.170 -3.300 0.344 1.00 41.47 178 ARG A N 1
ATOM 1450 C CA . ARG A 1 178 ? -37.439 -3.415 -0.389 1.00 41.47 178 ARG A CA 1
ATOM 1451 C C . ARG A 1 178 ? -37.210 -3.140 -1.866 1.00 41.47 178 ARG A C 1
ATOM 1453 O O . ARG A 1 178 ? -37.245 -2.002 -2.327 1.00 41.47 178 ARG A O 1
ATOM 1460 N N . GLU A 1 179 ? -37.037 -4.223 -2.614 1.00 46.66 179 GLU A N 1
ATOM 1461 C CA . GLU A 1 179 ? -37.395 -4.258 -4.027 1.00 46.66 179 GLU A CA 1
ATOM 1462 C C . GLU A 1 179 ? -38.892 -3.939 -4.169 1.00 46.66 179 GLU A C 1
ATOM 1464 O O . GLU A 1 179 ? -39.753 -4.754 -3.839 1.00 46.66 179 GLU A O 1
ATOM 1469 N N . GLN A 1 180 ? -39.216 -2.760 -4.695 1.00 39.66 180 GLN A N 1
ATOM 1470 C CA . GLN A 1 180 ? -40.485 -2.537 -5.382 1.00 39.66 180 GLN A CA 1
ATOM 1471 C C . GLN A 1 180 ? -40.208 -1.915 -6.746 1.00 39.66 180 GLN A C 1
ATOM 1473 O O . GLN A 1 180 ? -39.789 -0.766 -6.876 1.00 39.66 180 GLN A O 1
ATOM 1478 N N . LYS A 1 181 ? -40.430 -2.746 -7.765 1.00 45.50 181 LYS A N 1
ATOM 1479 C CA . LYS A 1 181 ? -40.592 -2.351 -9.158 1.00 45.50 181 LYS A CA 1
ATOM 1480 C C . LYS A 1 181 ? -41.839 -1.482 -9.332 1.00 45.50 181 LYS A C 1
ATOM 1482 O O . LYS A 1 181 ? -42.872 -1.750 -8.728 1.00 45.50 181 LYS A O 1
ATOM 1487 N N . ASP A 1 182 ? -41.690 -0.546 -10.264 1.00 46.12 182 ASP A N 1
ATOM 1488 C CA . ASP A 1 182 ? -42.709 0.085 -11.104 1.00 46.12 182 ASP A CA 1
ATOM 1489 C C . ASP A 1 182 ? -43.809 0.907 -10.418 1.00 46.12 182 ASP A C 1
ATOM 1491 O O . ASP A 1 182 ? -44.858 0.394 -10.043 1.00 46.12 182 ASP A O 1
ATOM 1495 N N . ALA A 1 183 ? -43.622 2.231 -10.393 1.00 46.69 183 ALA A N 1
ATOM 1496 C CA . ALA A 1 183 ? -44.476 3.183 -11.119 1.00 46.69 183 ALA A CA 1
ATOM 1497 C C . ALA A 1 183 ? -44.124 4.639 -10.759 1.00 46.69 183 ALA A C 1
ATOM 1499 O O . ALA A 1 183 ? -43.786 4.956 -9.624 1.00 46.69 183 ALA A O 1
ATOM 1500 N N . SER A 1 184 ? -44.341 5.536 -11.722 1.00 43.00 184 SER A N 1
ATOM 1501 C CA . SER A 1 184 ? -44.371 6.999 -11.570 1.00 43.00 184 SER A CA 1
ATOM 1502 C C . SER A 1 184 ? -43.036 7.731 -11.740 1.00 43.00 184 SER A C 1
ATOM 1504 O O . SER A 1 184 ? -42.463 8.353 -10.847 1.00 43.00 184 SER A O 1
ATOM 1506 N N . GLU A 1 185 ? -42.588 7.720 -12.991 1.00 51.28 185 GLU A N 1
ATOM 1507 C CA . GLU A 1 185 ? -41.827 8.811 -13.583 1.00 51.28 185 GLU A CA 1
ATOM 1508 C C . GLU A 1 185 ? -42.619 10.129 -13.411 1.00 51.28 185 GLU A C 1
ATOM 1510 O O . GLU A 1 185 ? -43.793 10.186 -13.781 1.00 51.28 185 GLU A O 1
ATOM 1515 N N . LYS A 1 186 ? -41.950 11.189 -12.919 1.00 51.81 186 LYS A N 1
ATOM 1516 C CA . LYS A 1 186 ? -42.361 12.619 -12.907 1.00 51.81 186 LYS A CA 1
ATOM 1517 C C . LYS A 1 186 ? -42.815 13.273 -11.586 1.00 51.81 186 LYS A C 1
ATOM 1519 O O . LYS A 1 186 ? -43.598 14.207 -11.656 1.00 51.81 186 LYS A O 1
ATOM 1524 N N . VAL A 1 187 ? -42.266 12.945 -10.409 1.00 51.12 187 VAL A N 1
ATOM 1525 C CA . VAL A 1 187 ? -42.282 13.889 -9.252 1.00 51.12 187 VAL A CA 1
ATOM 1526 C C . VAL A 1 187 ? -41.087 13.663 -8.297 1.00 51.12 187 VAL A C 1
ATOM 1528 O O . VAL A 1 187 ? -41.292 13.195 -7.187 1.00 51.12 187 VAL A O 1
ATOM 1531 N N . SER A 1 188 ? -39.821 13.931 -8.667 1.00 52.00 188 SER A N 1
ATOM 1532 C CA . SER A 1 188 ? -38.726 13.883 -7.654 1.00 52.00 188 SER A CA 1
ATOM 1533 C C . SER A 1 188 ? -37.385 14.533 -8.049 1.00 52.00 188 SER A C 1
ATOM 1535 O O . SER A 1 188 ? -36.308 14.009 -7.763 1.00 52.00 188 SER A O 1
ATOM 1537 N N . THR A 1 189 ? -37.386 15.678 -8.733 1.00 48.84 189 THR A N 1
ATOM 1538 C CA . THR A 1 189 ? -36.137 16.450 -8.930 1.00 48.84 189 THR A CA 1
ATOM 1539 C C . THR A 1 189 ? -35.895 17.482 -7.825 1.00 48.84 189 THR A C 1
ATOM 1541 O O . THR A 1 189 ? -34.750 17.835 -7.570 1.00 48.84 189 THR A O 1
ATOM 1544 N N . TYR A 1 190 ? -36.936 17.915 -7.105 1.00 50.69 190 TYR A N 1
ATOM 1545 C CA . TYR A 1 190 ? -36.822 18.960 -6.075 1.00 50.69 190 TYR A CA 1
ATOM 1546 C C . TYR A 1 190 ? -36.351 18.461 -4.693 1.00 50.69 190 TYR A C 1
ATOM 1548 O O . TYR A 1 190 ? -35.809 19.237 -3.911 1.00 50.69 190 TYR A O 1
ATOM 1556 N N . THR A 1 191 ? -36.522 17.176 -4.375 1.00 56.03 191 THR A N 1
ATOM 1557 C CA . THR A 1 191 ? -36.145 16.584 -3.075 1.00 56.03 191 THR A CA 1
ATOM 1558 C C . THR A 1 191 ? -34.708 16.055 -3.060 1.00 56.03 191 THR A C 1
ATOM 1560 O O . THR A 1 191 ? -34.008 16.211 -2.062 1.00 56.03 191 THR A O 1
ATOM 1563 N N . ASN A 1 192 ? -34.229 15.503 -4.178 1.00 55.91 192 ASN A N 1
ATOM 1564 C CA . ASN A 1 192 ? -32.879 14.938 -4.288 1.00 55.91 192 ASN A CA 1
ATOM 1565 C C . ASN A 1 192 ? -31.765 15.996 -4.225 1.00 55.91 192 ASN A C 1
ATOM 1567 O O . ASN A 1 192 ? -30.723 15.755 -3.615 1.00 55.91 192 ASN A O 1
ATOM 1571 N N . GLU A 1 193 ? -31.990 17.185 -4.790 1.00 59.25 193 GLU A N 1
ATOM 1572 C CA . GLU A 1 193 ? -31.001 18.271 -4.760 1.00 59.25 193 GLU A CA 1
ATOM 1573 C C . GLU A 1 193 ? -30.812 18.827 -3.335 1.00 59.25 193 GLU A C 1
ATOM 1575 O O . GLU A 1 193 ? -29.689 19.084 -2.907 1.00 59.25 193 GLU A O 1
ATOM 1580 N N . ASN A 1 194 ? -31.892 18.908 -2.551 1.00 62.06 194 ASN A N 1
ATOM 1581 C CA . ASN A 1 194 ? -31.855 19.367 -1.158 1.00 62.06 194 ASN A CA 1
ATOM 1582 C C . ASN A 1 194 ? -31.128 18.357 -0.241 1.00 62.06 194 ASN A C 1
ATOM 1584 O O . ASN A 1 194 ? -30.364 18.734 0.646 1.00 62.06 194 ASN A O 1
ATOM 1588 N N . ILE A 1 195 ? -31.291 17.054 -0.501 1.00 66.12 195 ILE A N 1
ATOM 1589 C CA . ILE A 1 195 ? -30.553 15.995 0.208 1.00 66.12 195 ILE A CA 1
ATOM 1590 C C . ILE A 1 195 ? -29.058 16.037 -0.145 1.00 66.12 195 ILE A C 1
ATOM 1592 O O . ILE A 1 195 ? -28.219 15.880 0.746 1.00 66.12 195 ILE A O 1
ATOM 1596 N N . ARG A 1 196 ? -28.705 16.287 -1.416 1.00 68.06 196 ARG A N 1
ATOM 1597 C CA . ARG A 1 196 ? -27.300 16.399 -1.843 1.00 68.06 196 ARG A CA 1
ATOM 1598 C C . ARG A 1 196 ? -26.608 17.600 -1.194 1.00 68.06 196 ARG A C 1
ATOM 1600 O O . ARG A 1 196 ? -25.534 17.437 -0.624 1.00 68.06 196 ARG A O 1
ATOM 1607 N N . GLN A 1 197 ? -27.270 18.756 -1.170 1.00 70.00 197 GLN A N 1
ATOM 1608 C CA . GLN A 1 197 ? -26.748 19.974 -0.539 1.00 70.00 197 GLN A CA 1
ATOM 1609 C C . GLN A 1 197 ? -26.533 19.815 0.974 1.00 70.00 197 GLN A C 1
ATOM 1611 O O . GLN A 1 197 ? -25.513 20.256 1.502 1.00 70.00 197 GLN A O 1
ATOM 1616 N N . LYS A 1 198 ? -27.442 19.127 1.680 1.00 72.56 198 LYS A N 1
ATOM 1617 C CA . LYS A 1 198 ? -27.265 18.832 3.113 1.00 72.56 198 LYS A CA 1
ATOM 1618 C C . LYS A 1 198 ? -26.080 17.902 3.387 1.00 72.56 198 LYS A C 1
ATOM 1620 O O . LYS A 1 198 ? -25.356 18.119 4.355 1.00 72.56 198 LYS A O 1
ATOM 1625 N N . ARG A 1 199 ? -25.856 16.892 2.537 1.00 74.50 199 ARG A N 1
ATOM 1626 C CA . ARG A 1 199 ? -24.692 15.993 2.654 1.00 74.50 199 ARG A CA 1
ATOM 1627 C C . ARG A 1 199 ? -23.378 16.721 2.380 1.00 74.50 199 ARG A C 1
ATOM 1629 O O . ARG A 1 199 ? -22.434 16.552 3.142 1.00 74.50 199 ARG A O 1
ATOM 1636 N N . GLU A 1 200 ? -23.338 17.557 1.345 1.00 77.38 200 GLU A N 1
ATOM 1637 C CA . GLU A 1 200 ? -22.158 18.364 1.011 1.00 77.38 200 GLU A CA 1
ATOM 1638 C C . GLU A 1 200 ? -21.803 19.348 2.139 1.00 77.38 200 GLU A C 1
ATOM 1640 O O . GLU A 1 200 ? -20.629 19.493 2.479 1.00 77.38 200 GLU A O 1
ATOM 1645 N N . HIS A 1 201 ? -22.802 19.968 2.779 1.00 79.38 201 HIS A N 1
ATOM 1646 C CA . HIS A 1 201 ? -22.584 20.851 3.928 1.00 79.38 201 HIS A CA 1
ATOM 1647 C C . HIS A 1 201 ? -22.004 20.104 5.138 1.00 79.38 201 HIS A C 1
ATOM 1649 O O . HIS A 1 201 ? -20.999 20.534 5.700 1.00 79.38 201 HIS A O 1
ATOM 1655 N N . ALA A 1 202 ? -22.592 18.962 5.509 1.00 78.56 202 ALA A N 1
ATOM 1656 C CA . ALA A 1 202 ? -22.110 18.153 6.630 1.00 78.56 202 ALA A CA 1
ATOM 1657 C C . ALA A 1 202 ? -20.690 17.608 6.386 1.00 78.56 202 ALA A C 1
ATOM 1659 O O . ALA A 1 202 ? -19.865 17.545 7.297 1.00 78.56 202 ALA A O 1
ATOM 1660 N N . GLU A 1 203 ? -20.370 17.234 5.145 1.00 82.25 203 GLU A N 1
ATOM 1661 C CA . GLU A 1 203 ? -19.031 16.763 4.799 1.00 82.25 203 GLU A CA 1
ATOM 1662 C C . GLU A 1 203 ? -17.993 17.890 4.841 1.00 82.25 203 GLU A C 1
ATOM 1664 O O . GLU A 1 203 ? -16.862 17.666 5.281 1.00 82.25 203 GLU A O 1
ATOM 1669 N N . LYS A 1 204 ? -18.375 19.100 4.419 1.00 86.88 204 LYS A N 1
ATOM 1670 C CA . LYS A 1 204 ? -17.527 20.291 4.505 1.00 86.88 204 LYS A CA 1
ATOM 1671 C C . LYS A 1 204 ? -17.214 20.646 5.958 1.00 86.88 204 LYS A C 1
ATOM 1673 O O . LYS A 1 204 ? -16.045 20.806 6.292 1.00 86.88 204 LYS A O 1
ATOM 1678 N N . GLU A 1 205 ? -18.225 20.666 6.820 1.00 84.94 205 GLU A N 1
ATOM 1679 C CA . GLU A 1 205 ? -18.063 20.922 8.255 1.00 84.94 205 GLU A CA 1
ATOM 1680 C C . GLU A 1 205 ? -17.147 19.877 8.913 1.00 84.94 205 GLU A C 1
ATOM 1682 O O . GLU A 1 205 ? -16.232 20.213 9.665 1.00 84.94 205 GLU A O 1
ATOM 1687 N N . ARG A 1 206 ? -17.296 18.598 8.543 1.00 86.81 206 ARG A N 1
ATOM 1688 C CA . ARG A 1 206 ? -16.405 17.530 9.016 1.00 86.81 206 ARG A CA 1
ATOM 1689 C C . ARG A 1 206 ? -14.954 17.734 8.570 1.00 86.81 206 ARG A C 1
ATOM 1691 O O . ARG A 1 206 ? -14.038 17.434 9.333 1.00 86.81 206 ARG A O 1
ATOM 1698 N N . ARG A 1 207 ? -14.722 18.200 7.337 1.00 87.12 207 ARG A N 1
ATOM 1699 C CA . ARG A 1 207 ? -13.364 18.501 6.846 1.00 87.12 207 ARG A CA 1
ATOM 1700 C C . ARG A 1 207 ? -12.755 19.677 7.600 1.00 87.12 207 ARG A C 1
ATOM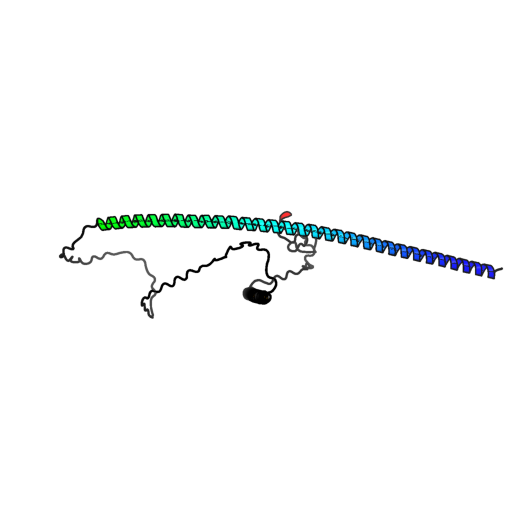 1702 O O . ARG A 1 207 ? -11.622 19.556 8.045 1.00 87.12 207 ARG A O 1
ATOM 1709 N N . GLU A 1 208 ? -13.520 20.744 7.812 1.00 89.94 208 GLU A N 1
ATOM 1710 C CA . GLU A 1 208 ? -13.073 21.919 8.570 1.00 89.94 208 GLU A CA 1
ATOM 1711 C C . GLU A 1 208 ? -12.690 21.543 10.012 1.00 89.94 208 GLU A C 1
ATOM 1713 O O . GLU A 1 208 ? -11.618 21.922 10.478 1.00 89.94 208 GLU A O 1
ATOM 1718 N N . GLN A 1 209 ? -13.478 20.696 10.686 1.00 88.62 209 GLN A N 1
ATOM 1719 C CA . GLN A 1 209 ? -13.136 20.194 12.025 1.00 88.62 209 GLN A CA 1
ATOM 1720 C C . GLN A 1 209 ? -11.860 19.335 12.043 1.00 88.62 209 GLN A C 1
ATOM 1722 O O . GLN A 1 209 ? -11.088 19.378 13.005 1.00 88.62 209 GLN A O 1
ATOM 1727 N N . LEU A 1 210 ? -11.630 18.522 11.006 1.00 87.56 210 LEU A N 1
ATOM 1728 C CA . LEU A 1 210 ? -10.413 17.712 10.891 1.00 87.56 210 LEU A CA 1
ATOM 1729 C C . LEU A 1 210 ? -9.179 18.577 10.628 1.00 87.56 210 LEU A C 1
ATOM 1731 O O . LEU A 1 210 ? -8.133 18.318 11.224 1.00 87.56 210 LEU A O 1
ATOM 1735 N N . ASP A 1 211 ? -9.309 19.601 9.788 1.00 90.00 211 ASP A N 1
ATOM 1736 C CA . ASP A 1 211 ? -8.241 20.564 9.529 1.00 90.00 211 ASP A CA 1
ATOM 1737 C C . ASP A 1 211 ? -7.911 21.364 10.798 1.00 90.00 211 ASP A C 1
ATOM 1739 O O . ASP A 1 211 ? -6.750 21.421 11.193 1.00 90.00 211 ASP A O 1
ATOM 1743 N N . GLU A 1 212 ? -8.915 21.847 11.535 1.00 92.06 212 GLU A N 1
ATOM 1744 C CA . GLU A 1 212 ? -8.703 22.554 12.806 1.00 92.06 212 GLU A CA 1
ATOM 1745 C C . GLU A 1 212 ? -8.053 21.649 13.874 1.00 92.06 212 GLU A C 1
ATOM 1747 O O . GLU A 1 212 ? -7.233 22.090 14.681 1.00 92.06 212 GLU A O 1
ATOM 1752 N N . ARG A 1 213 ? -8.389 20.349 13.908 1.00 89.50 213 ARG A N 1
ATOM 1753 C CA . ARG A 1 213 ? -7.717 19.380 14.796 1.00 89.50 213 ARG A CA 1
ATOM 1754 C C . ARG A 1 213 ? -6.281 19.108 14.362 1.00 89.50 213 ARG A C 1
ATOM 1756 O O . ARG A 1 213 ? -5.421 18.990 15.234 1.00 89.50 213 ARG A O 1
ATOM 1763 N N . ARG A 1 214 ? -6.011 19.009 13.058 1.00 89.81 214 ARG A N 1
ATOM 1764 C CA . ARG A 1 214 ? -4.649 18.849 12.533 1.00 89.81 214 ARG A CA 1
ATOM 1765 C C . ARG A 1 214 ? -3.792 20.045 12.922 1.00 89.81 214 ARG A C 1
ATOM 1767 O O . ARG A 1 214 ? -2.715 19.841 13.472 1.00 89.81 214 ARG A O 1
ATOM 1774 N N . ASP A 1 215 ? -4.294 21.252 12.703 1.00 91.06 215 ASP A N 1
ATOM 1775 C CA . ASP A 1 215 ? -3.556 22.482 12.971 1.00 91.06 215 ASP A CA 1
ATOM 1776 C C . ASP A 1 215 ? -3.287 22.636 14.480 1.00 91.06 215 ASP A C 1
ATOM 1778 O O . ASP A 1 215 ? -2.162 22.937 14.877 1.00 91.06 215 ASP A O 1
ATOM 1782 N N . ARG A 1 216 ? -4.255 22.281 15.345 1.00 89.38 216 ARG A N 1
ATOM 1783 C CA . ARG A 1 216 ? -4.046 22.205 16.806 1.00 89.38 216 ARG A CA 1
ATOM 1784 C C . ARG A 1 216 ? -2.968 21.198 17.213 1.00 89.38 216 ARG A C 1
ATOM 1786 O O . ARG A 1 216 ? -2.175 21.476 18.110 1.00 89.38 216 ARG A O 1
ATOM 1793 N N . ILE A 1 217 ? -2.931 20.022 16.584 1.00 83.69 217 ILE A N 1
ATOM 1794 C CA . ILE A 1 217 ? -1.902 19.005 16.857 1.00 83.69 217 ILE A CA 1
ATOM 1795 C C . ILE A 1 217 ? -0.535 19.489 16.371 1.00 83.69 217 ILE A C 1
ATOM 1797 O O . ILE A 1 217 ? 0.460 19.309 17.069 1.00 83.69 217 ILE A O 1
ATOM 1801 N N . GLU A 1 218 ? -0.468 20.111 15.198 1.00 85.62 218 GLU A N 1
ATOM 1802 C CA . GLU A 1 218 ? 0.770 20.656 14.649 1.00 85.62 218 GLU A CA 1
ATOM 1803 C C . GLU A 1 218 ? 1.324 21.784 15.527 1.00 85.62 218 GLU A C 1
ATOM 1805 O O . GLU A 1 218 ? 2.514 21.789 15.845 1.00 85.62 218 GLU A O 1
ATOM 1810 N N . GLU A 1 219 ? 0.464 22.687 15.998 1.00 85.81 219 GLU A N 1
ATOM 1811 C CA . GLU A 1 219 ? 0.835 23.756 16.922 1.00 85.81 219 GLU A CA 1
ATOM 1812 C C . GLU A 1 219 ? 1.291 23.205 18.278 1.00 85.81 219 GLU A C 1
ATOM 1814 O O . GLU A 1 219 ? 2.337 23.611 18.789 1.00 85.81 219 GLU A O 1
ATOM 1819 N N . PHE A 1 220 ? 0.588 22.204 18.818 1.00 83.06 220 PHE A N 1
ATOM 1820 C CA . PHE A 1 220 ? 0.999 21.506 20.036 1.00 83.06 220 PHE A CA 1
ATOM 1821 C C . PHE A 1 220 ? 2.369 20.834 19.875 1.00 83.06 220 PHE A C 1
ATOM 1823 O O . PHE A 1 220 ? 3.224 20.950 20.753 1.00 83.06 220 PHE A O 1
ATOM 1830 N N . LEU A 1 221 ? 2.617 20.165 18.746 1.00 77.81 221 LEU A N 1
ATOM 1831 C CA . LEU A 1 221 ? 3.910 19.544 18.450 1.00 77.81 221 LEU A CA 1
ATOM 1832 C C . LEU A 1 221 ? 5.015 20.583 18.249 1.00 77.81 221 LEU A C 1
ATOM 1834 O O . LEU A 1 221 ? 6.162 20.320 18.594 1.00 77.81 221 LEU A O 1
ATOM 1838 N N . LYS A 1 222 ? 4.696 21.754 17.699 1.00 78.38 222 LYS A N 1
ATOM 1839 C CA . LYS A 1 222 ? 5.651 22.848 17.514 1.00 78.38 222 LYS A CA 1
ATOM 1840 C C . LYS A 1 222 ? 6.018 23.513 18.841 1.00 78.38 222 LYS A C 1
ATOM 1842 O O . LYS A 1 222 ? 7.187 23.820 19.049 1.00 78.38 222 LYS A O 1
ATOM 1847 N N . TYR A 1 223 ? 5.043 23.705 19.729 1.00 75.25 223 TYR A N 1
ATOM 1848 C CA . TYR A 1 223 ? 5.235 24.335 21.036 1.00 75.25 223 TYR A CA 1
ATOM 1849 C C . TYR A 1 223 ? 5.943 23.414 22.043 1.00 75.25 223 TYR A C 1
ATOM 1851 O O . TYR A 1 223 ? 6.750 23.883 22.836 1.00 75.25 223 TYR A O 1
ATOM 1859 N N . ASN A 1 224 ? 5.700 22.100 21.979 1.00 72.50 224 ASN A N 1
ATOM 1860 C CA . ASN A 1 224 ? 6.280 21.114 22.903 1.00 72.50 224 ASN A CA 1
ATOM 1861 C C . ASN A 1 224 ? 7.540 20.414 22.361 1.00 72.50 224 ASN A C 1
ATOM 1863 O O . ASN A 1 224 ? 7.941 19.360 22.862 1.00 72.50 224 ASN A O 1
ATOM 1867 N N . ARG A 1 225 ? 8.175 20.952 21.314 1.00 60.09 225 ARG A N 1
ATOM 1868 C CA . ARG A 1 225 ? 9.393 20.361 20.747 1.00 60.09 225 ARG A CA 1
ATOM 1869 C C . ARG A 1 225 ? 10.645 20.850 21.480 1.00 60.09 225 ARG A C 1
ATOM 1871 O O . ARG A 1 225 ? 11.337 21.743 21.012 1.00 60.09 225 ARG A O 1
ATOM 1878 N N . ASP A 1 226 ? 11.013 20.124 22.532 1.00 59.12 226 ASP A N 1
ATOM 1879 C CA . ASP A 1 226 ? 12.414 20.015 22.987 1.00 59.12 226 ASP A CA 1
ATOM 1880 C C . ASP A 1 226 ? 13.209 18.976 22.169 1.00 59.12 226 ASP A C 1
ATOM 1882 O O . ASP A 1 226 ? 14.337 18.608 22.500 1.00 59.12 226 ASP A O 1
ATOM 1886 N N . VAL A 1 227 ? 12.630 18.466 21.077 1.00 55.09 227 VAL A N 1
ATOM 1887 C CA . VAL A 1 227 ? 13.261 17.454 20.229 1.00 55.09 227 VAL A CA 1
ATOM 1888 C C . VAL A 1 227 ? 13.786 18.119 18.956 1.00 55.09 227 VAL A C 1
ATOM 1890 O O . VAL A 1 227 ? 12.983 18.645 18.178 1.00 55.09 227 VAL A O 1
ATOM 1893 N N . PRO A 1 228 ? 15.109 18.075 18.700 1.00 54.50 228 PRO A N 1
ATOM 1894 C CA . PRO A 1 228 ? 15.691 18.595 17.474 1.00 54.50 228 PRO A CA 1
ATOM 1895 C C . PRO A 1 228 ? 15.027 17.961 16.257 1.00 54.50 228 PRO A C 1
ATOM 1897 O O . PRO A 1 228 ? 14.920 16.737 16.143 1.00 54.50 228 PRO A O 1
ATOM 1900 N N . GLU A 1 229 ? 14.597 18.805 15.329 1.00 53.09 229 GLU A N 1
ATOM 1901 C CA . GLU A 1 229 ? 14.004 18.371 14.077 1.00 53.09 229 GLU A CA 1
ATOM 1902 C C . GLU A 1 229 ? 15.059 17.594 13.273 1.00 53.09 229 GLU A C 1
ATOM 1904 O O . GLU A 1 229 ? 16.030 18.155 12.758 1.00 53.09 229 GLU A O 1
ATOM 1909 N N . LYS A 1 230 ? 14.920 16.261 13.216 1.00 52.03 230 LYS A N 1
ATOM 1910 C CA . LYS A 1 230 ? 15.822 15.397 12.447 1.00 52.03 230 LYS A CA 1
ATOM 1911 C C . LYS A 1 230 ? 15.621 15.692 10.961 1.00 52.03 230 LYS A C 1
ATOM 1913 O O . LYS A 1 230 ? 14.767 15.101 10.305 1.00 52.03 230 LYS A O 1
ATOM 1918 N N . MET A 1 231 ? 16.444 16.578 10.405 1.00 49.38 231 MET A N 1
ATOM 1919 C CA . MET A 1 231 ? 16.623 16.664 8.959 1.00 49.38 231 MET A CA 1
ATOM 1920 C C . MET A 1 231 ? 17.257 15.357 8.482 1.00 49.38 231 MET A C 1
ATOM 1922 O O . MET A 1 231 ? 18.471 15.168 8.574 1.00 49.38 231 MET A O 1
ATOM 1926 N N . ILE A 1 232 ? 16.434 14.448 7.964 1.00 50.16 232 ILE A N 1
ATOM 1927 C CA . ILE A 1 232 ? 16.905 13.276 7.227 1.00 50.16 232 ILE A CA 1
ATOM 1928 C C . ILE A 1 232 ? 17.502 13.802 5.919 1.00 50.16 232 ILE A C 1
ATOM 1930 O O . ILE A 1 232 ? 16.811 13.985 4.914 1.00 50.16 232 ILE A O 1
ATOM 1934 N N . ARG A 1 233 ? 18.798 14.119 5.938 1.00 51.31 233 ARG A N 1
ATOM 1935 C CA . ARG A 1 233 ? 19.532 14.472 4.725 1.00 51.31 233 ARG A CA 1
ATOM 1936 C C . ARG A 1 233 ? 19.573 13.229 3.844 1.00 51.31 233 ARG A C 1
ATOM 1938 O O . ARG A 1 233 ? 20.095 12.197 4.246 1.00 51.31 233 ARG A O 1
ATOM 1945 N N . ARG A 1 234 ? 19.037 13.336 2.625 1.00 56.09 234 ARG A N 1
ATOM 1946 C CA . ARG A 1 234 ? 19.073 12.253 1.622 1.00 56.09 234 ARG A CA 1
ATOM 1947 C C . ARG A 1 234 ? 20.497 11.883 1.182 1.00 56.09 234 ARG A C 1
ATOM 1949 O O . ARG A 1 234 ? 20.683 10.849 0.558 1.00 56.09 234 ARG A O 1
ATOM 1956 N N . LEU A 1 235 ? 21.484 12.721 1.502 1.00 58.53 235 LEU A N 1
ATOM 1957 C CA . LEU A 1 235 ? 22.897 12.528 1.192 1.00 58.53 235 LEU A CA 1
ATOM 1958 C C . LEU A 1 235 ? 23.719 12.789 2.460 1.00 58.53 235 LEU A C 1
ATOM 1960 O O . LEU A 1 235 ? 24.002 13.937 2.807 1.00 58.53 235 LEU A O 1
ATOM 1964 N N . ASN A 1 236 ? 24.077 11.717 3.166 1.00 58.41 236 ASN A N 1
ATOM 1965 C CA . ASN A 1 236 ? 25.087 11.762 4.218 1.00 58.41 236 ASN A CA 1
ATOM 1966 C C . ASN A 1 236 ? 26.458 11.636 3.556 1.00 58.41 236 ASN A C 1
ATOM 1968 O O . ASN A 1 236 ? 26.976 10.535 3.398 1.00 58.41 236 ASN A O 1
ATOM 1972 N N . TYR A 1 237 ? 27.033 12.759 3.128 1.00 62.72 237 TYR A N 1
ATOM 1973 C CA . TYR A 1 237 ? 28.430 12.762 2.706 1.00 62.72 237 TYR A CA 1
ATOM 1974 C C . TYR A 1 237 ? 29.310 12.454 3.920 1.00 62.72 237 TYR A C 1
ATOM 1976 O O . TYR A 1 237 ? 29.309 13.211 4.894 1.00 62.72 237 TYR A O 1
ATOM 1984 N N . ILE A 1 238 ? 30.041 11.340 3.859 1.00 72.12 238 ILE A N 1
ATOM 1985 C CA . ILE A 1 238 ? 31.070 10.995 4.842 1.00 72.12 238 ILE A CA 1
ATOM 1986 C C . ILE A 1 238 ? 32.140 12.094 4.861 1.00 72.12 238 ILE A C 1
ATOM 1988 O O . ILE A 1 238 ? 32.567 12.594 3.813 1.00 72.12 238 ILE A O 1
ATOM 1992 N N . ARG A 1 239 ? 32.577 12.477 6.065 1.00 81.12 239 ARG A N 1
ATOM 1993 C CA . ARG A 1 239 ? 33.658 13.451 6.246 1.00 81.12 239 ARG A CA 1
ATOM 1994 C C . ARG A 1 239 ? 34.978 12.913 5.691 1.00 81.12 239 ARG A C 1
ATOM 1996 O O . ARG A 1 239 ? 35.199 11.705 5.625 1.00 81.12 239 ARG A O 1
ATOM 2003 N N . SER A 1 240 ? 35.885 13.803 5.290 1.00 77.88 240 SER A N 1
ATOM 2004 C CA . SER A 1 240 ? 37.174 13.424 4.693 1.00 77.88 240 SER A CA 1
ATOM 2005 C C . SER A 1 240 ? 38.011 12.494 5.565 1.00 77.88 240 SER A C 1
ATOM 2007 O O . SER A 1 240 ? 38.715 11.630 5.044 1.00 77.88 240 SER A O 1
ATOM 2009 N N . GLU A 1 241 ? 37.904 12.658 6.875 1.00 81.38 241 GLU A N 1
ATOM 2010 C CA . GLU A 1 241 ? 38.669 11.939 7.889 1.00 81.38 241 GLU A CA 1
ATOM 2011 C C . GLU A 1 241 ? 38.164 10.497 8.074 1.00 81.38 241 GLU A C 1
ATOM 2013 O O . GLU A 1 241 ? 38.895 9.626 8.536 1.00 81.38 241 GLU A O 1
ATOM 2018 N N . GLU A 1 242 ? 36.928 10.221 7.659 1.00 78.12 242 GLU A N 1
ATOM 2019 C CA . GLU A 1 242 ? 36.210 8.967 7.905 1.00 78.12 242 GLU A CA 1
ATOM 2020 C C . GLU A 1 242 ? 36.097 8.093 6.646 1.00 78.12 242 GLU A C 1
ATOM 2022 O O . GLU A 1 242 ? 35.450 7.048 6.652 1.00 78.12 242 GLU A O 1
ATOM 2027 N N . ARG A 1 243 ? 36.787 8.468 5.562 1.00 76.88 243 ARG A N 1
ATOM 2028 C CA . ARG A 1 243 ? 36.799 7.740 4.276 1.00 76.88 243 ARG A CA 1
ATOM 2029 C C . ARG A 1 243 ? 37.336 6.308 4.369 1.00 76.88 243 ARG A C 1
ATOM 2031 O O . ARG A 1 243 ? 37.121 5.510 3.461 1.00 76.88 243 ARG A O 1
ATOM 2038 N N . PHE A 1 244 ? 38.043 5.983 5.448 1.00 79.12 244 PHE A N 1
ATOM 2039 C CA . PHE A 1 244 ? 38.572 4.643 5.710 1.00 79.12 244 PHE A CA 1
ATOM 2040 C C . PHE A 1 244 ? 37.591 3.750 6.480 1.00 79.12 244 PHE A C 1
ATOM 2042 O O . PHE A 1 244 ? 37.834 2.547 6.594 1.00 79.12 244 PHE A O 1
ATOM 2049 N N . LEU A 1 245 ? 36.495 4.315 7.005 1.00 83.00 245 LEU A N 1
ATOM 2050 C CA . LEU A 1 245 ? 35.465 3.540 7.682 1.00 83.00 245 LEU A CA 1
ATOM 2051 C C . LEU A 1 245 ? 34.725 2.661 6.672 1.00 83.00 245 LEU A C 1
ATOM 2053 O O . LEU A 1 245 ? 34.430 3.063 5.545 1.00 83.00 245 LEU A O 1
ATOM 2057 N N . THR A 1 246 ? 34.450 1.434 7.098 1.00 86.62 246 THR A N 1
ATOM 2058 C CA . THR A 1 246 ? 33.693 0.444 6.332 1.00 86.62 246 THR A CA 1
ATOM 2059 C C . THR A 1 246 ? 32.293 0.344 6.909 1.00 86.62 246 THR A C 1
ATOM 2061 O O . THR A 1 246 ? 32.119 0.276 8.126 1.00 86.62 246 THR A O 1
ATOM 2064 N N . CYS A 1 247 ? 31.288 0.311 6.039 1.00 87.75 247 CYS A N 1
ATOM 2065 C CA . CYS A 1 247 ? 29.941 -0.046 6.446 1.00 87.75 247 CYS A CA 1
ATOM 2066 C C . CYS A 1 247 ? 29.942 -1.498 6.943 1.00 87.75 247 CYS A C 1
ATOM 2068 O O . CYS A 1 247 ? 30.260 -2.417 6.194 1.00 87.75 247 CYS A O 1
ATOM 2070 N N . SER A 1 248 ? 29.557 -1.726 8.197 1.00 85.19 248 SER A N 1
ATOM 2071 C CA . SER A 1 248 ? 29.475 -3.073 8.789 1.00 85.19 248 SER A CA 1
ATOM 2072 C C . SER A 1 248 ? 28.427 -3.961 8.113 1.00 85.19 248 SER A C 1
ATOM 2074 O O . SER A 1 248 ? 28.486 -5.184 8.215 1.00 85.19 248 SER A O 1
ATOM 2076 N N . PHE A 1 249 ? 27.470 -3.340 7.419 1.00 86.19 249 PHE A N 1
ATOM 2077 C CA . PHE A 1 249 ? 26.510 -4.024 6.573 1.00 86.19 249 PHE A CA 1
ATOM 2078 C C . PHE A 1 249 ? 27.129 -4.214 5.182 1.00 86.19 249 PHE A C 1
ATOM 2080 O O . PHE A 1 249 ? 27.884 -5.154 4.992 1.00 86.19 249 PHE A O 1
ATOM 2087 N N . CYS A 1 250 ? 26.924 -3.357 4.189 1.00 87.31 250 CYS A N 1
ATOM 2088 C CA . CYS A 1 250 ? 27.355 -3.657 2.812 1.00 87.31 250 CYS A CA 1
ATOM 2089 C C . CYS A 1 250 ? 28.879 -3.676 2.536 1.00 87.31 250 CYS A C 1
ATOM 2091 O O . CYS A 1 250 ? 29.276 -3.934 1.406 1.00 87.31 250 CYS A O 1
ATOM 2093 N N . LEU A 1 251 ? 29.747 -3.424 3.526 1.00 86.06 251 LEU A N 1
ATOM 2094 C CA . LEU A 1 251 ? 31.215 -3.371 3.386 1.00 86.06 251 LEU A CA 1
ATOM 2095 C C . LEU A 1 251 ? 31.745 -2.254 2.470 1.00 86.06 251 LEU A C 1
ATOM 2097 O O . LEU A 1 251 ? 32.954 -2.180 2.234 1.00 86.06 251 LEU A O 1
ATOM 2101 N N . ALA A 1 252 ? 30.881 -1.344 2.011 1.00 83.62 252 ALA A N 1
ATOM 2102 C CA . ALA A 1 252 ? 31.293 -0.156 1.272 1.00 83.62 252 ALA A CA 1
ATOM 2103 C C . ALA A 1 252 ? 32.211 0.730 2.134 1.00 83.62 252 ALA A C 1
ATOM 2105 O O . ALA A 1 252 ? 31.948 0.958 3.319 1.00 83.62 252 ALA A O 1
ATOM 2106 N N . LYS A 1 253 ? 33.307 1.219 1.543 1.00 87.62 253 LYS A N 1
ATOM 2107 C CA . LYS A 1 253 ? 34.306 2.074 2.205 1.00 87.62 253 LYS A CA 1
ATOM 2108 C C . LYS A 1 253 ? 34.021 3.538 1.922 1.00 87.62 253 LYS A C 1
ATOM 2110 O O . LYS A 1 253 ? 34.036 3.940 0.766 1.00 87.62 253 LYS A O 1
ATOM 2115 N N . GLY A 1 254 ? 33.812 4.333 2.968 1.00 80.56 254 GLY A N 1
ATOM 2116 C CA . GLY A 1 254 ? 33.750 5.790 2.847 1.00 80.56 254 GLY A CA 1
ATOM 2117 C C . GLY A 1 254 ? 32.567 6.350 2.045 1.00 80.56 254 GLY A C 1
ATOM 2118 O O . GLY A 1 254 ? 32.574 7.538 1.740 1.00 80.56 254 GLY A O 1
ATOM 2119 N N . GLU A 1 255 ? 31.557 5.535 1.720 1.00 81.38 255 GLU A N 1
ATOM 2120 C CA . GLU A 1 255 ? 30.357 5.980 0.992 1.00 81.38 255 GLU A CA 1
ATOM 2121 C C . GLU A 1 255 ? 29.213 6.397 1.924 1.00 81.38 255 GLU A C 1
ATOM 2123 O O . GLU A 1 255 ? 28.516 7.371 1.656 1.00 81.38 255 GLU A O 1
ATOM 2128 N N . HIS A 1 256 ? 29.013 5.666 3.021 1.00 84.44 256 HIS A N 1
ATOM 2129 C CA . HIS A 1 256 ? 27.985 5.934 4.023 1.00 84.44 256 HIS A CA 1
ATOM 2130 C C . HIS A 1 256 ? 28.343 5.266 5.355 1.00 84.44 256 HIS A C 1
ATOM 2132 O O . HIS A 1 256 ? 29.080 4.279 5.399 1.00 84.44 256 HIS A O 1
ATOM 2138 N N . TYR A 1 257 ? 27.804 5.795 6.449 1.00 84.00 257 TYR A N 1
ATOM 2139 C CA . TYR A 1 257 ? 27.907 5.172 7.767 1.00 84.00 257 TYR A CA 1
ATOM 2140 C C . TYR A 1 257 ? 26.973 3.958 7.873 1.00 84.00 257 TYR A C 1
ATOM 2142 O O . TYR A 1 257 ? 25.931 3.907 7.215 1.00 84.00 257 TYR A O 1
ATOM 2150 N N . SER A 1 258 ? 27.300 2.999 8.746 1.00 83.62 258 SER A N 1
ATOM 2151 C CA . SER A 1 258 ? 26.467 1.809 8.984 1.00 83.62 258 SER A CA 1
ATOM 2152 C C . SER A 1 258 ? 25.024 2.139 9.388 1.00 83.62 258 SER A C 1
ATOM 2154 O O . SER A 1 258 ? 24.103 1.398 9.047 1.00 83.62 258 SER A O 1
ATOM 2156 N N . ASP A 1 259 ? 24.803 3.248 10.097 1.00 80.62 259 ASP A N 1
ATOM 2157 C CA . ASP A 1 259 ? 23.476 3.708 10.515 1.00 80.62 259 ASP A CA 1
ATOM 2158 C C . ASP A 1 259 ? 22.640 4.298 9.361 1.00 80.62 259 ASP A C 1
ATOM 2160 O O . ASP A 1 259 ? 21.411 4.319 9.456 1.00 80.62 259 ASP A O 1
ATOM 2164 N N . GLY A 1 260 ? 23.280 4.681 8.253 1.00 79.38 260 GLY A N 1
ATOM 2165 C CA . GLY A 1 260 ? 22.678 5.220 7.033 1.00 79.38 260 GLY A CA 1
ATOM 2166 C C . GLY A 1 260 ? 22.826 4.321 5.802 1.00 79.38 260 GLY A C 1
ATOM 2167 O O . GLY A 1 260 ? 22.759 4.826 4.684 1.00 79.38 260 GLY A O 1
ATOM 2168 N N . CYS A 1 261 ? 23.057 3.015 5.980 1.00 83.50 261 CYS A N 1
ATOM 2169 C CA . CYS A 1 261 ? 23.264 2.095 4.861 1.00 83.50 261 CYS A CA 1
ATOM 2170 C C . CYS A 1 261 ? 22.032 2.016 3.932 1.00 83.50 261 CYS A C 1
ATOM 2172 O O . CYS A 1 261 ? 20.954 1.653 4.411 1.00 83.50 261 CYS A O 1
ATOM 2174 N N . PRO A 1 262 ? 22.169 2.299 2.619 1.00 84.00 262 PRO A N 1
ATOM 2175 C CA . PRO A 1 262 ? 21.050 2.278 1.677 1.00 84.00 262 PRO A CA 1
ATOM 2176 C C . PRO A 1 262 ? 20.559 0.857 1.375 1.00 84.00 262 PRO A C 1
ATOM 2178 O O . PRO A 1 262 ? 19.363 0.651 1.194 1.00 84.00 262 PRO A O 1
ATOM 2181 N N . GLU A 1 263 ? 21.456 -0.133 1.376 1.00 82.69 263 GLU A N 1
ATOM 2182 C CA . GLU A 1 263 ? 21.095 -1.546 1.184 1.00 82.69 263 GLU A CA 1
ATOM 2183 C C . GLU A 1 263 ? 20.369 -2.129 2.406 1.00 82.69 263 GLU A C 1
ATOM 2185 O O . GLU A 1 263 ? 19.496 -2.985 2.280 1.00 82.69 263 GLU A O 1
ATOM 2190 N N . TYR A 1 264 ? 20.697 -1.633 3.601 1.00 83.75 264 TYR A N 1
ATOM 2191 C CA . TYR A 1 264 ? 20.155 -2.102 4.875 1.00 83.75 264 TYR A CA 1
ATOM 2192 C C . TYR A 1 264 ? 19.517 -0.932 5.634 1.00 83.75 264 TYR A C 1
ATOM 2194 O O . TYR A 1 264 ? 19.970 -0.541 6.710 1.00 83.75 264 TYR A O 1
ATOM 2202 N N . ALA A 1 265 ? 18.473 -0.341 5.049 1.00 80.88 265 ALA A N 1
ATOM 2203 C CA . ALA A 1 265 ? 17.859 0.893 5.550 1.00 80.88 265 ALA A CA 1
ATOM 2204 C C . ALA A 1 265 ? 17.005 0.718 6.822 1.00 80.88 265 ALA A C 1
ATOM 2206 O O . ALA A 1 265 ? 16.793 1.679 7.559 1.00 80.88 265 ALA A O 1
ATOM 2207 N N . THR A 1 266 ? 16.513 -0.493 7.095 1.00 81.75 266 THR A N 1
ATOM 2208 C CA . THR A 1 266 ? 15.583 -0.769 8.204 1.00 81.75 266 THR A CA 1
ATOM 2209 C C . THR A 1 266 ? 16.238 -1.610 9.292 1.00 81.75 266 THR A C 1
ATOM 2211 O O . THR A 1 266 ? 17.175 -2.361 9.020 1.00 81.75 266 THR A O 1
ATOM 2214 N N . VAL A 1 267 ? 15.726 -1.521 10.522 1.00 78.12 267 VAL A N 1
ATOM 2215 C CA . VAL A 1 267 ? 16.179 -2.372 11.637 1.00 78.12 267 VAL A CA 1
ATOM 2216 C C . VAL A 1 267 ? 16.012 -3.850 11.278 1.00 78.12 267 VAL A C 1
ATOM 2218 O O . VAL A 1 267 ? 16.962 -4.614 11.406 1.00 78.12 267 VAL A O 1
ATOM 2221 N N . ASP A 1 268 ? 14.871 -4.224 10.697 1.00 78.31 268 ASP A N 1
ATOM 2222 C CA . ASP A 1 268 ? 14.579 -5.605 10.301 1.00 78.31 268 ASP A CA 1
ATOM 2223 C C . ASP A 1 268 ? 15.587 -6.172 9.297 1.00 78.31 268 ASP A C 1
ATOM 2225 O O . ASP A 1 268 ? 15.999 -7.327 9.410 1.00 78.31 268 ASP A O 1
ATOM 2229 N N . THR A 1 269 ? 16.011 -5.377 8.307 1.00 83.00 269 THR A N 1
ATOM 2230 C CA . THR A 1 269 ? 17.008 -5.831 7.325 1.00 83.00 269 THR A CA 1
ATOM 2231 C C . THR A 1 269 ? 18.405 -5.939 7.927 1.00 83.00 269 THR A C 1
ATOM 2233 O O . THR A 1 269 ? 19.160 -6.827 7.534 1.00 83.00 269 THR A O 1
ATOM 2236 N N . ARG A 1 270 ? 18.743 -5.097 8.912 1.00 80.94 270 ARG A N 1
ATOM 2237 C CA . ARG A 1 270 ? 20.012 -5.168 9.657 1.00 80.94 270 ARG A CA 1
ATOM 2238 C C . ARG A 1 270 ? 20.067 -6.386 10.578 1.00 80.94 270 ARG A C 1
ATOM 2240 O O . ARG A 1 270 ? 21.085 -7.071 10.609 1.00 80.94 270 ARG A O 1
ATOM 2247 N N . SER A 1 271 ? 18.971 -6.688 11.271 1.00 78.81 271 SER A N 1
ATOM 2248 C CA . SER A 1 271 ? 18.882 -7.802 12.222 1.00 78.81 271 SER A CA 1
ATOM 2249 C C . SER A 1 271 ? 18.954 -9.182 11.569 1.00 78.81 271 SER A C 1
ATOM 2251 O O . SER A 1 271 ? 19.384 -10.121 12.217 1.00 78.81 271 SER A O 1
ATOM 2253 N N . ARG A 1 272 ? 18.580 -9.330 10.291 1.00 77.88 272 ARG A N 1
ATOM 2254 C CA . ARG A 1 272 ? 18.670 -10.619 9.569 1.00 77.88 272 ARG A CA 1
ATOM 2255 C C . ARG A 1 272 ? 20.093 -11.022 9.171 1.00 77.88 272 ARG A C 1
ATOM 2257 O O . ARG A 1 272 ? 20.284 -12.128 8.675 1.00 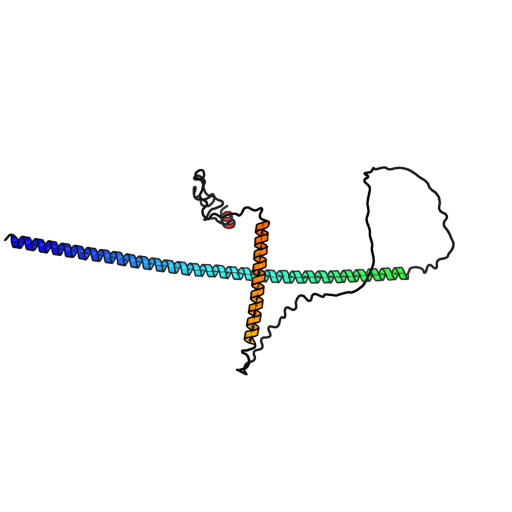77.88 272 ARG A O 1
ATOM 2264 N N . ARG A 1 273 ? 21.058 -10.108 9.295 1.00 67.38 273 ARG A N 1
ATOM 2265 C CA . ARG A 1 273 ? 22.453 -10.317 8.892 1.00 67.38 273 ARG A CA 1
ATOM 2266 C C . ARG A 1 273 ? 23.397 -10.558 10.076 1.00 67.38 273 ARG A C 1
ATOM 2268 O O . ARG A 1 273 ? 24.468 -11.121 9.858 1.00 67.38 273 ARG A O 1
ATOM 2275 N N . ALA A 1 274 ? 23.027 -10.078 11.264 1.00 56.53 274 ALA A N 1
ATOM 2276 C CA . ALA A 1 274 ? 23.753 -10.318 12.510 1.00 56.53 274 ALA A CA 1
ATOM 2277 C C . ALA A 1 274 ? 23.501 -11.746 13.007 1.00 56.53 274 ALA A C 1
ATOM 2279 O O . ALA A 1 274 ? 24.464 -12.339 13.537 1.00 56.53 274 ALA A O 1
#

Radius of gyration: 48.12 Å; chains: 1; bounding box: 92×46×168 Å

Organism: Necator americanus (NCBI:txid51031)

Sequence (274 aa):
GHTRSLNENVHSIKEELRRDFKQGFAEIDKRITNQNENTQSIKEELCRDFKQYFVELNKRITNQSENINSMRENLHREFGQCRKEIKEQIRDQSDSIKGSIELTKNSLETQVATLPSYAPKTDQEPTMPKEVASEGTTTKNWTEDPNSENQDPVRQRNDEEEEVGEDLLDLGDEYECREQKDASEKVSTYTNENIRQKREHAEKERREQLDERRDRIEEFLKYNRDVPEKMIRRLNYIRSEERFLTCSFCLAKGEHYSDGCPEYATVDTRSRRA

Foldseek 3Di:
DVVVVVVVVVVVVVVVVVVVVVVVVVVVVVVVVVVVVVVVVVVVVVVVVVVVVVVVVVVVVVVVVVVVVVVVVVVVVVVVVVVVVVVVVVVVVVVVVVVVVVVVVVVVVVVVVPDPPPPDDDDDDDDDDDDDDDDDDDDDDDDDDDDDDDDDDDDDDDDDDPPPPPPPDPPDPDPPDDDDDDDDDDDDPVPVVVVVVVVVVVVVVVVVVVVVVVVVVVVVCVVPPPDPDPPPPPAPQADPVQQQDAQPPPRDGRRDHVCPDPVQVDPVSVVVVD

pLDDT: mean 74.07, std 21.89, range [32.78, 98.0]

Secondary structure (DSSP, 8-state):
-HHHHHHHHHHHHHHHHHHHHHHHHHHHHHHHHHHHHHHHHHHHHHHHHHHHHHHHHHHHHHHHHHHHHHHHHHHHHHHHHHHHHHHHHHHHHHHHHHHHHHHHHHHHHHHHHHS-----------PPPP-------------------------------------------------------SS-SHHHHHHHHHHHHHHHHHHHHHHHHHHHHHHHHHHT--S------S--PPPGGGTT-B-TTT--BSS--GGG-STT-SHHHHHTT-